Protein 8JUV (pdb70)

GO terms:
  GO:0005515 protein binding (F, IPI)

B-factor: mean 27.44, std 10.46, range [11.49, 72.25]

Nearest PDB structures (foldseek):
  8jup-assembly1_A  TM=1.003E+00  e=7.455E-49  Oryza sativa Japonica Group
  5lpv-assembly1_A  TM=8.640E-01  e=9.266E-21  Arabidopsis thaliana
  5lpz-assembly1_A  TM=8.314E-01  e=2.112E-20  Arabidopsis thaliana
  6v6q-assembly2_D  TM=7.459E-01  e=2.440E-11  Homo sapiens
  3gni-assembly1_B  TM=6.511E-01  e=2.733E-10  Homo sapiens

Organism: Oryza sativa subsp. japonica (NCBI:txid39947)

Radius of gyration: 19.42 Å; Cα contacts (8 Å, |Δi|>4): 526; chains: 1; bounding box: 47×48×56 Å

Structure (mmCIF, N/CA/C/O backbone):
data_8JUV
#
_entry.id   8JUV
#
_cell.length_a   72.315
_cell.length_b   72.315
_cell.length_c   168.492
_cell.angle_alpha   90.000
_cell.angle_beta   90.000
_cell.angle_gamma   120.000
#
_symmetry.space_group_name_H-M   'P 32 2 1'
#
loop_
_entity.id
_entity.type
_entity.pdbx_description
1 polymer 'LRR receptor-like serine/threonine-protein kinase FLS2'
2 non-polymer "ADENOSINE-5'-DIPHOSPHATE"
3 non-polymer 'MAGNESIUM ION'
4 water water
#
loop_
_atom_site.group_PDB
_atom_site.id
_atom_site.type_symbol
_atom_site.label_atom_id
_atom_site.label_alt_id
_atom_site.label_comp_id
_atom_site.label_asym_id
_atom_site.label_entity_id
_atom_site.label_seq_id
_atom_site.pdbx_PDB_ins_code
_atom_site.Cartn_x
_atom_site.Cartn_y
_atom_site.Cartn_z
_atom_site.occupancy
_atom_site.B_iso_or_equiv
_atom_site.auth_seq_id
_atom_site.auth_comp_id
_atom_site.auth_asym_id
_atom_site.auth_atom_id
_atom_site.pdbx_PDB_model_num
ATOM 1 N N . LEU A 1 17 ? 19.99099 -14.08379 -11.12772 1.000 47.75365 3 LEU A N 1
ATOM 2 C CA . LEU A 1 17 ? 21.34703 -13.81243 -11.59780 1.000 39.68156 3 LEU A CA 1
ATOM 3 C C . LEU A 1 17 ? 21.39383 -12.64918 -12.59154 1.000 33.24311 3 LEU A C 1
ATOM 4 O O . LEU A 1 17 ? 21.18619 -12.82992 -13.78640 1.000 38.80213 3 LEU A O 1
ATOM 9 N N . ARG A 1 18 ? 21.69885 -11.46269 -12.08285 1.000 34.04979 4 ARG A N 1
ATOM 10 C CA . ARG A 1 18 ? 21.77001 -10.26971 -12.90849 1.000 34.20495 4 ARG A CA 1
ATOM 11 C C . ARG A 1 18 ? 23.07334 -10.22514 -13.70376 1.000 31.98004 4 ARG A C 1
ATOM 12 O O . ARG A 1 18 ? 24.14174 -10.57403 -13.20129 1.000 30.46142 4 ARG A O 1
ATOM 20 N N . ARG A 1 19 ? 22.98549 -9.79997 -14.95808 1.000 28.37378 5 ARG A N 1
ATOM 21 C CA . ARG A 1 19 ? 24.17014 -9.56551 -15.77031 1.000 25.39032 5 ARG A CA 1
ATOM 22 C C . ARG A 1 19 ? 24.48451 -8.07265 -15.78327 1.000 26.41873 5 ARG A C 1
ATOM 23 O O . ARG A 1 19 ? 23.58147 -7.24742 -15.96106 1.000 27.91142 5 ARG A O 1
ATOM 31 N N . PHE A 1 20 ? 25.76091 -7.73560 -15.58530 1.000 24.13141 6 PHE A N 1
ATOM 32 C CA . PHE A 1 20 ? 26.23513 -6.36202 -15.50150 1.000 20.81942 6 PHE A CA 1
ATOM 33 C C . PHE A 1 20 ? 27.19052 -6.07576 -16.65060 1.000 25.47342 6 PHE A C 1
ATOM 34 O O . PHE A 1 20 ? 27.86642 -6.97964 -17.15925 1.000 23.62560 6 PHE A O 1
ATOM 42 N N . SER A 1 21 ? 27.26061 -4.80728 -17.03933 1.000 20.77397 7 SER A N 1
ATOM 43 C CA . SER A 1 21 ? 28.22612 -4.35831 -18.02695 1.000 20.80327 7 SER A CA 1
ATOM 44 C C . SER A 1 21 ? 29.51244 -3.89867 -17.34620 1.000 22.04738 7 SER A C 1
ATOM 45 O O . SER A 1 21 ? 29.57574 -3.71980 -16.12633 1.000 19.86514 7 SER A O 1
ATOM 48 N N . TYR A 1 22 ? 30.55351 -3.70356 -18.15434 1.000 19.86855 8 TYR A N 1
ATOM 49 C CA . TYR A 1 22 ? 31.78196 -3.11426 -17.63231 1.000 23.25411 8 TYR A CA 1
ATOM 50 C C . TYR A 1 22 ? 31.50844 -1.75992 -16.98130 1.000 22.02992 8 TYR A C 1
ATOM 51 O O . TYR A 1 22 ? 31.96354 -1.48823 -15.86184 1.000 23.83710 8 TYR A O 1
ATOM 60 N N . GLY A 1 23 ? 30.76951 -0.89044 -17.67553 1.000 25.09565 9 GLY A N 1
ATOM 61 C CA . GLY A 1 23 ? 30.51944 0.44557 -17.14594 1.000 25.74793 9 GLY A CA 1
ATOM 62 C C . GLY A 1 23 ? 29.81960 0.42129 -15.79977 1.000 20.73379 9 GLY A C 1
ATOM 63 O O . GLY A 1 23 ? 30.14977 1.19807 -14.90176 1.000 20.25893 9 GLY A O 1
ATOM 64 N N . GLN A 1 24 ? 28.86037 -0.48665 -15.62795 1.000 20.28622 10 GLN A N 1
ATOM 65 C CA . GLN A 1 24 ? 28.18107 -0.57208 -14.34154 1.000 21.18609 10 GLN A CA 1
ATOM 66 C C . GLN A 1 24 ? 29.14839 -0.97054 -13.23187 1.000 23.04280 10 GLN A C 1
ATOM 67 O O . GLN A 1 24 ? 29.14496 -0.37163 -12.15026 1.000 22.94236 10 GLN A O 1
ATOM 73 N N . LEU A 1 25 ? 29.98806 -1.98126 -13.47734 1.000 22.31923 11 LEU A N 1
ATOM 74 C CA . LEU A 1 25 ? 30.90391 -2.41895 -12.42561 1.000 21.42577 11 LEU A CA 1
ATOM 75 C C . LEU A 1 25 ? 32.02612 -1.41002 -12.21555 1.000 18.95216 11 LEU A C 1
ATOM 76 O O . LEU A 1 25 ? 32.51198 -1.25591 -11.08983 1.000 19.43456 11 LEU A O 1
ATOM 81 N N . ALA A 1 26 ? 32.43912 -0.70049 -13.27330 1.000 19.40583 12 ALA A N 1
ATOM 82 C CA . ALA A 1 26 ? 33.40625 0.38085 -13.08964 1.000 23.22416 12 ALA A CA 1
ATOM 83 C C . ALA A 1 26 ? 32.83857 1.46281 -12.18205 1.000 22.10806 12 ALA A C 1
ATOM 84 O O . ALA A 1 26 ? 33.52152 1.95136 -11.26981 1.000 20.10271 12 ALA A O 1
ATOM 86 N N . ALA A 1 27 ? 31.58129 1.84997 -12.41963 1.000 20.19604 13 ALA A N 1
ATOM 87 C CA . ALA A 1 27 ? 30.95876 2.87367 -11.59165 1.000 20.50973 13 ALA A CA 1
ATOM 88 C C . ALA A 1 27 ? 30.79275 2.3898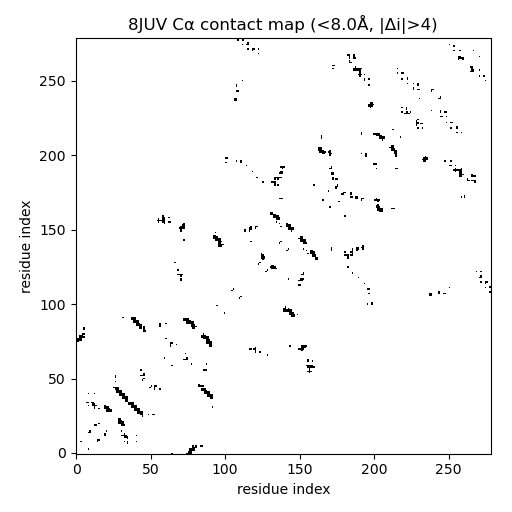9 -10.15423 1.000 22.84032 13 ALA A C 1
ATOM 89 O O . ALA A 1 27 ? 31.01641 3.14684 -9.20186 1.000 23.28110 13 ALA A O 1
ATOM 91 N N . ALA A 1 28 ? 30.40044 1.12932 -9.98383 1.000 20.21689 14 ALA A N 1
ATOM 92 C CA . ALA A 1 28 ? 30.18117 0.60179 -8.64942 1.000 20.87047 14 ALA A CA 1
ATOM 93 C C . ALA A 1 28 ? 31.46502 0.56366 -7.83884 1.000 17.46573 14 ALA A C 1
ATOM 94 O O . ALA A 1 28 ? 31.41061 0.68484 -6.61547 1.000 21.52151 14 ALA A O 1
ATOM 96 N N . THR A 1 29 ? 32.61448 0.38325 -8.49101 1.000 16.54882 15 THR A N 1
ATOM 97 C CA . THR A 1 29 ? 33.90424 0.25539 -7.81766 1.000 19.71901 15 THR A CA 1
ATOM 98 C C . THR A 1 29 ? 34.73787 1.51565 -7.90234 1.000 18.69353 15 THR A C 1
ATOM 99 O O . THR A 1 29 ? 35.94025 1.46798 -7.60881 1.000 19.30005 15 THR A O 1
ATOM 103 N N . ASN A 1 30 ? 34.13726 2.63630 -8.31101 1.000 20.10824 16 ASN A N 1
ATOM 104 C CA . ASN A 1 30 ? 34.85514 3.90462 -8.44782 1.000 18.43946 16 ASN A CA 1
ATOM 105 C C . ASN A 1 30 ? 36.02014 3.75864 -9.42756 1.000 21.73307 16 ASN A C 1
ATOM 106 O O . ASN A 1 30 ? 37.16342 4.11729 -9.12985 1.000 18.36654 16 ASN A O 1
ATOM 111 N N . SER A 1 31 ? 35.71583 3.21744 -10.61490 1.000 19.32204 17 SER A N 1
ATOM 112 C CA . SER A 1 31 ? 36.72099 2.93559 -11.65122 1.000 18.67529 17 SER A CA 1
ATOM 113 C C . SER A 1 31 ? 37.80847 1.98580 -11.13892 1.000 21.32611 17 SER A C 1
ATOM 114 O O . SER A 1 31 ? 39.01061 2.20745 -11.32966 1.000 16.44478 17 SER A O 1
ATOM 117 N N . PHE A 1 32 ? 37.36392 0.90384 -10.49015 1.000 18.68059 18 PHE A N 1
ATOM 118 C CA . PHE A 1 32 ? 38.26504 -0.12486 -9.96839 1.000 21.84277 18 PHE A CA 1
ATOM 119 C C . PHE A 1 32 ? 39.41939 0.50854 -9.19777 1.000 25.21797 18 PHE A C 1
ATOM 120 O O . PHE A 1 32 ? 40.59314 0.17812 -9.38638 1.000 23.70222 18 PHE A O 1
ATOM 128 N N . ASP A 1 33 ? 39.06728 1.44668 -8.31845 1.000 22.23229 19 ASP A N 1
ATOM 129 C CA . ASP A 1 33 ? 40.07965 2.17774 -7.57043 1.000 21.68677 19 ASP A CA 1
ATOM 130 C C . ASP A 1 33 ? 40.86347 1.24596 -6.65320 1.000 23.76395 19 ASP A C 1
ATOM 131 O O . ASP A 1 33 ? 40.29461 0.37075 -5.99837 1.000 21.87049 19 ASP A O 1
ATOM 136 N N . GLN A 1 34 ? 42.17992 1.46888 -6.59710 1.000 26.97515 20 GLN A N 1
ATOM 137 C CA . GLN A 1 34 ? 43.06971 0.70136 -5.72748 1.000 32.00421 20 GLN A CA 1
ATOM 138 C C . GLN A 1 34 ? 42.58834 0.68741 -4.28242 1.000 31.18540 20 GLN A C 1
ATOM 139 O O . GLN A 1 34 ? 42.77182 -0.31144 -3.57511 1.000 32.46499 20 GLN A O 1
ATOM 145 N N . GLY A 1 35 ? 41.96458 1.77986 -3.83120 1.000 27.50349 21 GLY A N 1
ATOM 146 C CA . GLY A 1 35 ? 41.46806 1.86300 -2.47226 1.000 23.55328 21 GLY A CA 1
ATOM 147 C C . GLY A 1 35 ? 40.24750 1.00711 -2.20012 1.000 26.37693 21 GLY A C 1
ATOM 148 O O . GLY A 1 35 ? 39.92627 0.77013 -1.03497 1.000 27.84789 21 GLY A O 1
ATOM 149 N N . ASN A 1 36 ? 39.56758 0.52604 -3.23892 1.000 23.72877 22 ASN A N 1
ATOM 150 C CA . ASN A 1 36 ? 38.44196 -0.39242 -3.06108 1.000 23.11230 22 ASN A CA 1
ATOM 151 C C . ASN A 1 36 ? 38.86263 -1.85826 -3.07158 1.000 21.52708 22 ASN A C 1
ATOM 152 O O . ASN A 1 36 ? 37.99572 -2.73676 -2.98130 1.000 19.44884 22 ASN A O 1
ATOM 157 N N . VAL A 1 37 ? 40.15943 -2.14977 -3.18746 1.000 21.23416 23 VAL A N 1
ATOM 158 C CA . VAL A 1 37 ? 40.60424 -3.53838 -3.25170 1.000 20.67453 23 VAL A CA 1
ATOM 159 C C . VAL A 1 37 ? 40.51746 -4.15155 -1.85706 1.000 25.62758 23 VAL A C 1
ATOM 160 O O . VAL A 1 37 ? 41.12856 -3.64882 -0.90907 1.000 21.50082 23 VAL A O 1
ATOM 164 N N . ILE A 1 38 ? 39.74674 -5.23634 -1.73149 1.000 19.31649 24 ILE A N 1
ATOM 165 C CA . ILE A 1 38 ? 39.57460 -5.95432 -0.47305 1.000 21.06714 24 ILE A CA 1
ATOM 166 C C . ILE A 1 38 ? 40.14036 -7.35836 -0.53086 1.000 23.31512 24 ILE A C 1
ATOM 167 O O . ILE A 1 38 ? 40.00078 -8.10695 0.43743 1.000 25.96446 24 ILE A O 1
ATOM 172 N N . GLY A 1 39 ? 40.70891 -7.76017 -1.65665 1.000 22.11532 25 GLY A N 1
ATOM 173 C CA . GLY A 1 39 ? 41.29144 -9.07850 -1.77229 1.000 22.96778 25 GLY A CA 1
ATOM 174 C C . GLY A 1 39 ? 42.02701 -9.17558 -3.07911 1.000 23.31595 25 GLY A C 1
ATOM 175 O O . GLY A 1 39 ? 41.70379 -8.47260 -4.04579 1.000 21.78820 25 GLY A O 1
ATOM 176 N N . SER A 1 40 ? 43.00925 -10.07615 -3.10583 1.000 23.12345 26 SER A N 1
ATOM 177 C CA . SER A 1 40 ? 43.94757 -10.12961 -4.21654 1.000 26.30790 26 SER A CA 1
ATOM 178 C C . SER A 1 40 ? 44.56840 -11.51776 -4.32393 1.000 35.95235 26 SER A C 1
ATOM 179 O O . SER A 1 40 ? 44.78200 -12.19545 -3.31651 1.000 35.27743 26 SER A O 1
ATOM 182 N N . SER A 1 41 ? 44.85820 -11.92278 -5.55827 1.000 29.29292 27 SER A N 1
ATOM 183 C CA . SER A 1 41 ? 45.64454 -13.11524 -5.84372 1.000 29.62599 27 SER A CA 1
ATOM 184 C C . SER A 1 41 ? 46.20812 -12.94494 -7.24480 1.000 32.78368 27 SER A C 1
ATOM 185 O O . SER A 1 41 ? 45.93678 -11.94783 -7.91972 1.000 27.57495 27 SER A O 1
ATOM 188 N N . ASN A 1 42 ? 46.99870 -13.92987 -7.68618 1.000 32.15379 28 ASN A N 1
ATOM 189 C CA . ASN A 1 42 ? 47.47636 -13.91553 -9.06916 1.000 31.04815 28 ASN A CA 1
ATOM 190 C C . ASN A 1 42 ? 46.32752 -13.95758 -10.06335 1.000 28.18268 28 ASN A C 1
ATOM 191 O O . ASN A 1 42 ? 46.43393 -13.39665 -11.16103 1.000 3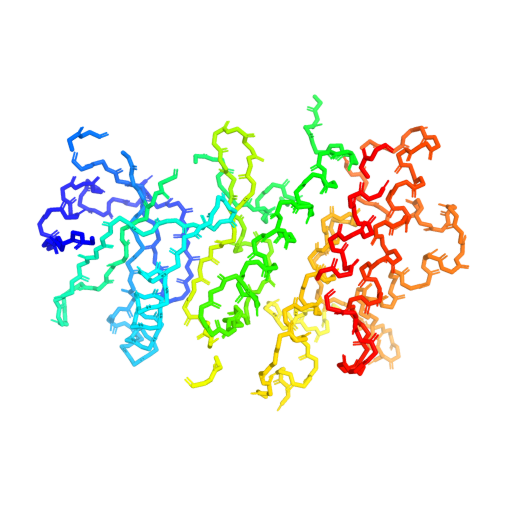0.30007 28 ASN A O 1
ATOM 196 N N . LEU A 1 43 ? 45.22621 -14.61808 -9.70726 1.000 26.17105 29 LEU A N 1
ATOM 197 C CA . LEU A 1 43 ? 44.14618 -14.84889 -10.65517 1.000 25.09458 29 LEU A CA 1
ATOM 198 C C . LEU A 1 43 ? 43.00817 -13.83406 -10.56537 1.000 26.03643 29 LEU A C 1
ATOM 199 O O . LEU A 1 43 ? 42.23449 -13.70503 -11.52336 1.000 24.89369 29 LEU A O 1
ATOM 204 N N . SER A 1 44 ? 42.87087 -13.11026 -9.45996 1.000 25.13527 30 SER A N 1
ATOM 205 C CA . SER A 1 44 ? 41.73527 -12.21092 -9.35371 1.000 26.36646 30 SER A CA 1
ATOM 206 C C . SER A 1 44 ? 42.05993 -11.07067 -8.40248 1.000 24.96638 30 SER A C 1
ATOM 207 O O . SER A 1 44 ? 42.99131 -11.14596 -7.59609 1.000 20.12034 30 SER A O 1
ATOM 210 N N . THR A 1 45 ? 41.29261 -9.99247 -8.54299 1.000 17.70392 31 THR A N 1
ATOM 211 C CA . THR A 1 45 ? 41.27720 -8.87703 -7.60854 1.000 21.73507 31 THR A CA 1
ATOM 212 C C . THR A 1 45 ? 39.83313 -8.65850 -7.19354 1.000 17.79552 31 THR A C 1
ATOM 213 O O . THR A 1 45 ? 38.94789 -8.60127 -8.05415 1.000 17.10386 31 THR A O 1
ATOM 217 N N . VAL A 1 46 ? 39.58767 -8.54449 -5.89041 1.000 16.67987 32 VAL A N 1
ATOM 218 C CA . VAL A 1 46 ? 38.23746 -8.36803 -5.37013 1.000 15.59669 32 VAL A CA 1
ATOM 219 C C . VAL A 1 46 ? 38.09807 -6.93262 -4.88520 1.000 16.45366 32 VAL A C 1
ATOM 220 O O . VAL A 1 46 ? 38.95360 -6.43535 -4.14566 1.000 19.14072 32 VAL A O 1
ATOM 224 N N . TYR A 1 47 ? 37.01775 -6.27033 -5.30619 1.000 15.94809 33 TYR A N 1
ATOM 225 C CA . TYR A 1 47 ? 36.75159 -4.87363 -5.00097 1.000 18.29588 33 TYR A CA 1
ATOM 226 C C . TYR A 1 47 ? 35.45181 -4.74687 -4.22256 1.000 20.10139 33 TYR A C 1
ATOM 227 O O . TYR A 1 47 ? 34.47816 -5.45870 -4.50168 1.000 17.69094 33 TYR A O 1
ATOM 236 N N . LYS A 1 48 ? 35.43119 -3.82200 -3.26669 1.000 14.15803 34 LYS A N 1
ATOM 237 C CA . LYS A 1 48 ? 34.16267 -3.37746 -2.70795 1.000 19.60622 34 LYS A CA 1
ATOM 238 C C . LYS A 1 48 ? 33.43782 -2.51613 -3.73098 1.000 21.79195 34 LYS A C 1
ATOM 239 O O . LYS A 1 48 ? 34.04204 -1.66402 -4.38457 1.000 20.23662 34 LYS A O 1
ATOM 245 N N . GLY A 1 49 ? 32.13962 -2.74202 -3.87954 1.000 21.17051 35 GLY A N 1
ATOM 246 C CA . GLY A 1 49 ? 31.35240 -1.95171 -4.79867 1.000 21.48259 35 GLY A CA 1
ATOM 247 C C . GLY A 1 49 ? 30.00873 -1.58693 -4.20465 1.000 23.99738 35 GLY A C 1
ATOM 248 O O . GLY A 1 49 ? 29.52946 -2.20133 -3.24684 1.000 22.31134 35 GLY A O 1
ATOM 249 N N . VAL A 1 50 ? 29.40273 -0.55617 -4.79283 1.000 23.75757 36 VAL A N 1
ATOM 250 C CA . VAL A 1 50 ? 28.04186 -0.14094 -4.47414 1.000 23.01363 36 VAL A CA 1
ATOM 251 C C . VAL A 1 50 ? 27.29721 0.08141 -5.78454 1.000 22.26771 36 VAL A C 1
ATOM 252 O O . VAL A 1 50 ? 27.68210 0.93761 -6.58658 1.000 26.12536 36 VAL A O 1
ATOM 256 N N . LEU A 1 51 ? 26.25265 -0.70485 -6.00891 1.000 27.26951 37 LEU A N 1
ATOM 257 C CA . LEU A 1 51 ? 25.48750 -0.65478 -7.25381 1.000 30.01638 37 LEU A CA 1
ATOM 258 C C . LEU A 1 51 ? 24.74076 0.66572 -7.38404 1.000 37.19808 37 LEU A C 1
ATOM 259 O O . LEU A 1 51 ? 24.32279 1.23449 -6.37366 1.000 38.52971 37 LEU A O 1
ATOM 264 N N . GLY A 1 57 ? 20.45031 -0.82690 -6.17905 1.000 55.87464 43 GLY A N 1
ATOM 265 C CA . GLY A 1 57 ? 20.26475 0.52908 -5.68534 1.000 62.92877 43 GLY A CA 1
ATOM 266 C C . GLY A 1 57 ? 20.86666 0.78603 -4.31053 1.000 60.06623 43 GLY A C 1
ATOM 267 O O . GLY A 1 57 ? 20.18536 0.68118 -3.28602 1.000 54.34414 43 GLY A O 1
ATOM 268 N N . GLY A 1 58 ? 22.15245 1.13935 -4.28802 1.000 54.51038 44 GLY A N 1
ATOM 269 C CA . GLY A 1 58 ? 22.87741 1.29488 -3.04546 1.000 42.76511 44 GLY A CA 1
ATOM 270 C C . GLY A 1 58 ? 23.34647 0.00170 -2.41106 1.000 42.30232 44 GLY A C 1
ATOM 271 O O . GLY A 1 58 ? 24.01878 0.05029 -1.37110 1.000 38.51771 44 GLY A O 1
ATOM 280 N N . VAL A 1 60 ? 25.57383 -2.94630 -1.38821 1.000 25.68618 46 VAL A N 1
ATOM 281 C CA . VAL A 1 60 ? 27.01748 -3.12946 -1.28097 1.000 27.71026 46 VAL A CA 1
ATOM 282 C C . VAL A 1 60 ? 27.36671 -4.54145 -1.72788 1.000 26.27121 46 VAL A C 1
ATOM 283 O O . VAL A 1 60 ? 26.70236 -5.50675 -1.33634 1.000 25.65106 46 VAL A O 1
ATOM 287 N N . VAL A 1 61 ? 28.39468 -4.66600 -2.56944 1.000 21.73191 47 VAL A N 1
ATOM 288 C CA . VAL A 1 61 ? 28.75413 -5.94658 -3.17468 1.000 22.12692 47 VAL A CA 1
ATOM 289 C C . VAL A 1 61 ? 30.26905 -6.07418 -3.18715 1.000 21.46827 47 VAL A C 1
ATOM 290 O O . VAL A 1 61 ? 31.00102 -5.10243 -2.98403 1.000 21.27115 47 VAL A O 1
ATOM 294 N N . ALA A 1 62 ? 30.73247 -7.30010 -3.42412 1.000 18.62572 48 ALA A N 1
ATOM 295 C CA . ALA A 1 62 ? 32.12769 -7.57659 -3.74585 1.000 21.13350 48 ALA A CA 1
ATOM 296 C C . ALA A 1 62 ? 32.20933 -7.92491 -5.22636 1.000 18.38068 48 ALA A C 1
ATOM 297 O O . ALA A 1 62 ? 31.41328 -8.72915 -5.71972 1.000 18.26399 48 ALA A O 1
ATOM 299 N N . VAL A 1 63 ? 33.13516 -7.29544 -5.93979 1.000 16.28494 49 VAL A N 1
ATOM 300 C CA . VAL A 1 63 ? 33.30915 -7.53121 -7.36655 1.000 13.50203 49 VAL A CA 1
ATOM 301 C C . VAL A 1 63 ? 34.61830 -8.29311 -7.52662 1.000 17.06741 49 VAL A C 1
ATOM 302 O O . VAL A 1 63 ? 35.70752 -7.74329 -7.30896 1.000 18.70920 49 VAL A O 1
ATOM 306 N N . LYS A 1 64 ? 34.51611 -9.57289 -7.85569 1.000 15.17704 50 LYS A N 1
ATOM 307 C CA . LYS A 1 64 ? 35.68719 -10.41509 -8.05542 1.000 16.39149 50 LYS A CA 1
ATOM 308 C C . LYS A 1 64 ? 36.00923 -10.42211 -9.54474 1.000 17.17774 50 LYS A C 1
ATOM 309 O O . LYS A 1 64 ? 35.28154 -11.02205 -10.34318 1.000 17.72856 50 LYS A O 1
ATOM 315 N N . ARG A 1 65 ? 37.10237 -9.76725 -9.91657 1.000 16.95979 51 ARG A N 1
ATOM 316 C CA . ARG A 1 65 ? 37.45702 -9.55880 -11.31636 1.000 19.80999 51 ARG A CA 1
ATOM 317 C C . ARG A 1 65 ? 38.64899 -10.43162 -11.68870 1.000 20.64931 51 ARG A C 1
ATOM 318 O O . ARG A 1 65 ? 39.74717 -10.25915 -11.14537 1.000 21.30333 51 ARG A O 1
ATOM 326 N N . LEU A 1 66 ? 38.43476 -11.33631 -12.63921 1.000 18.82441 52 LEU A N 1
ATOM 327 C CA . LEU A 1 66 ? 39.46823 -12.27396 -13.05134 1.000 24.19090 52 LEU A CA 1
ATOM 328 C C . LEU A 1 66 ? 40.55931 -11.57186 -13.85844 1.000 25.00602 52 LEU A C 1
ATOM 329 O O . LEU A 1 66 ? 40.31619 -10.58654 -14.56357 1.000 20.23537 52 LEU A O 1
ATOM 334 N N . ASN A 1 67 ? 41.76911 -12.12245 -13.78317 1.000 25.91029 53 ASN A N 1
ATOM 335 C CA . ASN A 1 67 ? 42.93281 -11.54161 -14.45648 1.000 27.01164 53 ASN A CA 1
ATOM 336 C C . ASN A 1 67 ? 43.02262 -12.07756 -15.89260 1.000 26.89625 53 ASN A C 1
ATOM 337 O O . ASN A 1 67 ? 43.88546 -12.88271 -16.24346 1.000 28.04369 53 ASN A O 1
ATOM 342 N N . LEU A 1 68 ? 42.09622 -11.59767 -16.73073 1.000 24.82577 54 LEU A N 1
ATOM 343 C CA . LEU A 1 68 ? 42.02803 -12.02791 -18.13347 1.000 31.36638 54 LEU A CA 1
ATOM 344 C C . LEU A 1 68 ? 43.31424 -11.73454 -18.88083 1.000 30.53243 54 LEU A C 1
ATOM 345 O O . LEU A 1 68 ? 43.71326 -12.49526 -19.76636 1.000 27.84971 54 LEU A O 1
ATOM 350 N N . GLU A 1 69 ? 43.94768 -10.60599 -18.56607 1.000 32.40003 55 GLU A N 1
ATOM 351 C CA . GLU A 1 69 ? 45.06372 -10.11637 -19.36055 1.000 32.56785 55 GLU A CA 1
ATOM 352 C C . GLU A 1 69 ? 46.29451 -10.98976 -19.16893 1.000 32.55158 55 GLU A C 1
ATOM 353 O O . GLU A 1 69 ? 46.97843 -11.33055 -20.13559 1.000 33.61499 55 GLU A O 1
ATOM 359 N N . GLN A 1 70 ? 46.57335 -11.39060 -17.93513 1.000 32.99300 56 GLN A N 1
ATOM 360 C CA . GLN A 1 70 ? 47.76740 -12.17712 -17.66820 1.000 34.03717 56 GLN A CA 1
ATOM 361 C C . GLN A 1 70 ? 47.52662 -13.67964 -17.74762 1.000 35.06739 56 GLN A C 1
ATOM 362 O O . GLN A 1 70 ? 48.41203 -14.41885 -18.19277 1.000 31.79173 56 GLN A O 1
ATOM 368 N N . PHE A 1 71 ? 46.36082 -14.16410 -17.31917 1.000 28.74475 57 PHE A N 1
ATOM 369 C CA . PHE A 1 71 ? 46.10449 -15.60353 -17.22546 1.000 26.09822 57 PHE A CA 1
ATOM 370 C C . PHE A 1 71 ? 44.76570 -15.93905 -17.86271 1.000 27.81341 57 PHE A C 1
ATOM 371 O O . PHE A 1 71 ? 43.81546 -16.33199 -17.17235 1.000 25.58504 57 PHE A O 1
ATOM 379 N N . PRO A 1 72 ? 44.66427 -15.81914 -19.19080 1.000 24.79409 58 PRO A N 1
ATOM 380 C CA . PRO A 1 72 ? 43.34028 -15.92779 -19.82226 1.000 24.78200 58 PRO A CA 1
ATOM 381 C C . PRO A 1 72 ? 42.73025 -17.30275 -19.68136 1.000 27.24618 58 PRO A C 1
ATOM 382 O O . PRO A 1 72 ? 41.52534 -17.42303 -19.42571 1.000 26.39585 58 PRO A O 1
ATOM 386 N N . SER A 1 73 ? 43.53466 -18.35102 -19.81946 1.000 24.16155 59 SER A N 1
ATOM 387 C CA . SER A 1 73 ? 42.98610 -19.69964 -19.80593 1.000 24.37909 59 SER A CA 1
ATOM 388 C C . SER A 1 73 ? 42.54010 -20.09994 -18.40201 1.000 22.48159 59 SER A C 1
ATOM 389 O O . SER A 1 73 ? 41.42737 -20.60640 -18.21106 1.000 26.82564 59 SER A O 1
ATOM 392 N N . LYS A 1 74 ? 43.37448 -19.84581 -17.39751 1.000 22.39457 60 LYS A N 1
ATOM 393 C CA . LYS A 1 74 ? 42.98395 -20.17646 -16.02735 1.000 24.19558 60 LYS A CA 1
ATOM 394 C C . LYS A 1 74 ? 41.85242 -19.27925 -15.53555 1.000 23.93683 60 LYS A C 1
ATOM 395 O O . LYS A 1 74 ? 40.95982 -19.73857 -14.81084 1.000 22.03946 60 LYS A O 1
ATOM 401 N N . SER A 1 75 ? 41.88481 -17.99204 -15.90170 1.000 21.56499 61 SER A N 1
ATOM 402 C CA . SER A 1 75 ? 40.76120 -17.10395 -15.60757 1.000 21.41914 61 SER A CA 1
ATOM 403 C C . SER A 1 75 ? 39.45230 -17.69706 -16.09998 1.000 21.93777 61 SER A C 1
ATOM 404 O O . SER A 1 75 ? 38.48062 -17.80289 -15.34319 1.000 22.65576 61 SER A O 1
ATOM 407 N N . ASP A 1 76 ? 39.41237 -18.09030 -17.37597 1.000 22.49633 62 ASP A N 1
ATOM 408 C CA . ASP A 1 76 ? 38.18420 -18.63361 -17.95026 1.000 24.35643 62 ASP A CA 1
ATOM 409 C C . ASP A 1 76 ? 37.70006 -19.85085 -17.16269 1.000 26.00595 62 ASP A C 1
ATOM 410 O O . ASP A 1 76 ? 36.50710 -19.97584 -16.85001 1.000 22.70785 62 ASP A O 1
ATOM 415 N N . LYS A 1 77 ? 38.61276 -20.76899 -16.84223 1.000 22.07641 63 LYS A N 1
ATOM 416 C CA . LYS A 1 77 ? 38.20086 -21.99263 -16.15736 1.000 23.56280 63 LYS A CA 1
ATOM 417 C C . LYS A 1 77 ? 37.61738 -21.67625 -14.78627 1.000 22.37115 63 LYS A C 1
ATOM 418 O O . LYS A 1 77 ? 36.55705 -22.19009 -14.41217 1.000 22.05425 63 LYS A O 1
ATOM 424 N N . CYS A 1 78 ? 38.29336 -20.81986 -14.02677 1.000 18.69214 64 CYS A N 1
ATOM 425 C CA . CYS A 1 78 ? 37.82223 -20.51012 -12.68430 1.000 23.49432 64 CYS A CA 1
ATOM 426 C C . CYS A 1 78 ? 36.53813 -19.68449 -12.73346 1.000 21.43710 64 CYS A C 1
ATOM 427 O O . CYS A 1 78 ? 35.62032 -19.90455 -11.93447 1.000 19.69073 64 CYS A O 1
ATOM 430 N N . PHE A 1 79 ? 36.44857 -18.74796 -13.67988 1.000 18.83506 65 PHE A N 1
ATOM 431 C CA . PHE A 1 79 ? 35.23771 -17.94387 -13.83417 1.000 19.24507 65 PHE A CA 1
ATOM 432 C C . PHE A 1 79 ? 34.02933 -18.82432 -14.13266 1.000 19.08130 65 PHE A C 1
ATOM 433 O O . PHE A 1 79 ? 32.99474 -18.73223 -13.45940 1.000 17.88559 65 PHE A O 1
ATOM 441 N N . LEU A 1 80 ? 34.14588 -19.68640 -15.14954 1.000 18.72392 66 LEU A N 1
ATOM 442 C CA . LEU A 1 80 ? 33.03804 -20.55254 -15.54012 1.000 21.67397 66 LEU A CA 1
ATOM 443 C C . LEU A 1 80 ? 32.66870 -21.52544 -14.42979 1.000 22.39189 66 LEU A C 1
ATOM 444 O O . LEU A 1 80 ? 31.48054 -21.77586 -14.17961 1.000 19.38648 66 LEU A O 1
ATOM 449 N N . THR A 1 81 ? 33.67362 -22.12302 -13.78650 1.000 19.15353 67 THR A N 1
ATOM 450 C CA . THR A 1 81 ? 33.39802 -23.03699 -12.68137 1.000 21.96681 67 THR A CA 1
ATOM 451 C C . THR A 1 81 ? 32.64130 -22.32663 -11.56434 1.000 19.31949 67 THR A C 1
ATOM 452 O O . THR A 1 81 ? 31.58577 -22.79082 -11.12189 1.000 19.72855 67 THR A O 1
ATOM 456 N N . GLU A 1 82 ? 33.14818 -21.17936 -11.11374 1.000 17.91682 68 GLU A N 1
ATOM 457 C CA . GLU A 1 82 ? 32.50167 -20.49543 -9.99763 1.000 18.93720 68 GLU A CA 1
ATOM 458 C C . GLU A 1 82 ? 31.08789 -20.04588 -10.36822 1.000 21.91345 68 GLU A C 1
ATOM 459 O O . GLU A 1 82 ? 30.14477 -20.20844 -9.58203 1.000 18.80305 68 GLU A O 1
ATOM 465 N N . LEU A 1 83 ? 30.92177 -19.48771 -11.56606 1.000 18.94582 69 LEU A N 1
ATOM 466 C CA . LEU A 1 83 ? 29.60888 -19.02024 -12.00574 1.000 17.92839 69 LEU A CA 1
ATOM 467 C C . LEU A 1 83 ? 28.61448 -20.17593 -12.10459 1.000 22.23006 69 LEU A C 1
ATOM 468 O O . LEU A 1 83 ? 27.49592 -20.09668 -11.58504 1.000 22.05495 69 LEU A O 1
ATOM 473 N N . ALA A 1 84 ? 29.00640 -21.26590 -12.76463 1.000 21.58454 70 ALA A N 1
ATOM 474 C CA . ALA A 1 84 ? 28.08969 -22.39363 -12.92114 1.000 27.00735 70 ALA A CA 1
ATOM 475 C C . ALA A 1 84 ? 27.73412 -23.01026 -11.57082 1.000 26.23137 70 ALA A C 1
ATOM 476 O O . ALA A 1 84 ? 26.57493 -23.35912 -11.31997 1.000 28.59837 70 ALA A O 1
ATOM 478 N N . THR A 1 85 ? 28.71348 -23.13008 -10.67952 1.000 22.15892 71 THR A N 1
ATOM 479 C CA . THR A 1 85 ? 28.48338 -23.77817 -9.38966 1.000 25.92016 71 THR A CA 1
ATOM 480 C C . THR A 1 85 ? 27.69869 -22.87872 -8.44640 1.000 28.06884 71 THR A C 1
ATOM 481 O O . THR A 1 85 ? 26.62791 -23.25039 -7.95044 1.000 28.13975 71 THR A O 1
ATOM 485 N N . LEU A 1 86 ? 28.22409 -21.68608 -8.18412 1.000 25.91702 72 LEU A N 1
ATOM 486 C CA . LEU A 1 86 ? 27.62548 -20.83935 -7.17011 1.000 31.49123 72 LEU A CA 1
ATOM 487 C C . LEU A 1 86 ? 26.25050 -20.33983 -7.58104 1.000 30.25969 72 LEU A C 1
ATOM 488 O O . LEU A 1 86 ? 25.42830 -20.05660 -6.70619 1.000 35.88459 72 LEU A O 1
ATOM 493 N N . SER A 1 87 ? 25.96057 -20.26144 -8.88117 1.000 27.80749 73 SER A N 1
ATOM 494 C CA . SER A 1 87 ? 24.62693 -19.83631 -9.29957 1.000 30.19337 73 SER A CA 1
ATOM 495 C C . SER A 1 87 ? 23.55004 -20.87620 -8.99820 1.000 36.80283 73 SER A C 1
ATOM 496 O O . SER A 1 87 ? 22.37060 -20.51660 -8.90199 1.000 37.51597 73 SER A O 1
ATOM 499 N N . ARG A 1 88 ? 23.91872 -22.14898 -8.84797 1.000 27.22100 74 ARG A N 1
ATOM 500 C CA . ARG A 1 88 ? 22.94612 -23.18588 -8.53816 1.000 30.02786 74 ARG A CA 1
ATOM 501 C C . ARG A 1 88 ? 22.82085 -23.49871 -7.04821 1.000 30.57580 74 ARG A C 1
ATOM 502 O O . ARG A 1 88 ? 21.88813 -24.21150 -6.66109 1.000 28.95827 74 ARG A O 1
ATOM 510 N N .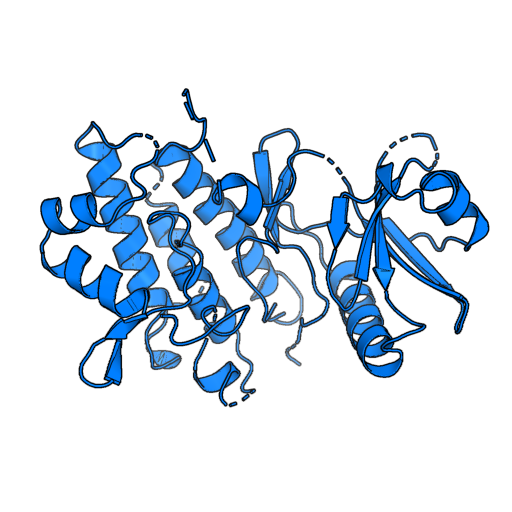 LEU A 1 89 ? 23.71573 -22.99723 -6.20384 1.000 27.76350 75 LEU A N 1
ATOM 511 C CA . LEU A 1 89 ? 23.73659 -23.36672 -4.79715 1.000 28.94037 75 LEU A CA 1
ATOM 512 C C . LEU A 1 89 ? 23.14179 -22.26054 -3.94168 1.000 32.41947 75 LEU A C 1
ATOM 513 O O . LEU A 1 89 ? 23.19217 -21.08280 -4.30696 1.000 33.15384 75 LEU A O 1
ATOM 518 N N . ARG A 1 90 ? 22.56525 -22.65917 -2.80197 1.000 26.78657 76 ARG A N 1
ATOM 519 C CA . ARG A 1 90 ? 22.01199 -21.73158 -1.81788 1.000 29.93859 76 ARG A CA 1
ATOM 520 C C . ARG A 1 90 ? 22.08436 -22.38109 -0.44822 1.000 28.36297 76 ARG A C 1
ATOM 521 O O . ARG A 1 90 ? 21.59073 -23.49955 -0.26042 1.000 24.94543 76 ARG A O 1
ATOM 529 N N . HIS A 1 91 ? 22.69061 -21.67880 0.50004 1.000 23.62772 77 HIS A N 1
ATOM 530 C CA . HIS A 1 91 ? 22.71923 -22.13643 1.88236 1.000 21.79003 77 HIS A CA 1
ATOM 531 C C . HIS A 1 91 ? 23.27700 -21.00323 2.71851 1.000 23.87271 77 HIS A C 1
ATOM 532 O O . HIS A 1 91 ? 24.12374 -20.22943 2.25249 1.000 17.02471 77 HIS A O 1
ATOM 539 N N . LYS A 1 92 ? 22.78940 -20.90306 3.95144 1.000 20.25161 78 LYS A N 1
ATOM 540 C CA . LYS A 1 92 ? 23.15069 -19.75894 4.77417 1.000 20.25829 78 LYS A CA 1
ATOM 541 C C . LYS A 1 92 ? 24.64078 -19.69282 5.09456 1.000 21.24843 78 LYS A C 1
ATOM 542 O O . LYS A 1 92 ? 25.11455 -18.62332 5.49241 1.000 21.21956 78 LYS A O 1
ATOM 548 N N . ASN A 1 93 ? 25.39208 -20.79659 4.95414 1.000 19.58416 79 ASN A N 1
ATOM 549 C CA . ASN A 1 93 ? 26.83006 -20.78928 5.22657 1.000 21.88714 79 ASN A CA 1
ATOM 550 C C . ASN A 1 93 ? 27.65352 -20.88377 3.94330 1.000 21.69975 79 ASN A C 1
ATOM 551 O O . ASN A 1 93 ? 28.78422 -21.37940 3.94964 1.000 17.27536 79 ASN A O 1
ATOM 556 N N . LEU A 1 94 ? 27.08431 -20.40785 2.84315 1.000 19.25931 80 LEU A N 1
ATOM 557 C CA . LEU A 1 94 ? 27.76808 -20.23647 1.57070 1.000 21.27872 80 LEU A CA 1
ATOM 558 C C . LEU A 1 94 ? 27.74250 -18.77013 1.17351 1.000 25.48191 80 LEU A C 1
ATOM 559 O O . LEU A 1 94 ? 26.79943 -18.04375 1.49490 1.000 23.34829 80 LEU A O 1
ATOM 564 N N . ALA A 1 95 ? 28.77499 -18.34174 0.45635 1.000 23.59922 81 ALA A N 1
ATOM 565 C CA . ALA A 1 95 ? 28.72048 -17.05447 -0.21432 1.000 25.22512 81 ALA A CA 1
ATOM 566 C C . ALA A 1 95 ? 27.58252 -17.04903 -1.24739 1.000 26.73059 81 ALA A C 1
ATOM 567 O O . ALA A 1 95 ? 27.15116 -18.09372 -1.73853 1.000 27.27490 81 ALA A O 1
ATOM 569 N N . ARG A 1 96 ? 27.07712 -15.85809 -1.56486 1.000 30.34689 82 ARG A N 1
ATOM 570 C CA . ARG A 1 96 ? 25.94780 -15.70645 -2.48295 1.000 35.38147 82 ARG A CA 1
ATOM 571 C C . ARG A 1 96 ? 26.36205 -14.86595 -3.68305 1.000 30.21948 82 ARG A C 1
ATOM 572 O O . ARG A 1 96 ? 26.94091 -13.78709 -3.51736 1.000 31.68371 82 ARG A O 1
ATOM 580 N N . VAL A 1 97 ? 26.08343 -15.37508 -4.87895 1.000 30.63919 83 VAL A N 1
ATOM 581 C CA . VAL A 1 97 ? 26.34968 -14.66891 -6.12908 1.000 32.32620 83 VAL A CA 1
ATOM 582 C C . VAL A 1 97 ? 25.14465 -13.78279 -6.46378 1.000 38.57673 83 VAL A C 1
ATOM 583 O O . VAL A 1 97 ? 24.00060 -14.25193 -6.49266 1.000 39.24137 83 VAL A O 1
ATOM 587 N N . VAL A 1 98 ? 25.40222 -12.48327 -6.64519 1.000 29.63440 84 VAL A N 1
ATOM 588 C CA . VAL A 1 98 ? 24.38758 -11.52053 -7.07211 1.000 27.44791 84 VAL A CA 1
ATOM 589 C C . VAL A 1 98 ? 24.25032 -11.49764 -8.59600 1.000 27.51232 84 VAL A C 1
ATOM 590 O O . VAL A 1 98 ? 23.15347 -11.28199 -9.12508 1.000 29.56071 84 VAL A O 1
ATOM 594 N N . GLY A 1 99 ? 25.34460 -11.72863 -9.30956 1.000 24.38260 85 GLY A N 1
ATOM 595 C CA . GLY A 1 99 ? 25.35260 -11.60393 -10.75245 1.000 20.68482 85 GLY A CA 1
ATOM 596 C C . GLY A 1 99 ? 26.77971 -11.68458 -11.25452 1.000 22.53199 85 GLY A C 1
ATOM 597 O O . GLY A 1 99 ? 27.67670 -12.11478 -10.52915 1.000 17.38094 85 GLY A O 1
ATOM 598 N N . TYR A 1 100 ? 26.98213 -11.22945 -12.48746 1.000 20.40917 86 TYR A N 1
ATOM 599 C CA . TYR A 1 100 ? 28.26748 -11.39645 -13.15444 1.000 18.99227 86 TYR A CA 1
ATOM 600 C C . TYR A 1 100 ? 28.36979 -10.40194 -14.30298 1.000 16.48537 86 TYR A C 1
ATOM 601 O O . TYR A 1 100 ? 27.36149 -9.89430 -14.79350 1.000 22.06083 86 TYR A O 1
ATOM 610 N N . ALA A 1 101 ? 29.60448 -10.14081 -14.73184 1.000 18.16956 87 ALA A N 1
ATOM 611 C CA . ALA A 1 101 ? 29.87843 -9.50185 -16.01306 1.000 18.46484 87 ALA A CA 1
ATOM 612 C C . ALA A 1 101 ? 30.68420 -10.46662 -16.86914 1.000 23.30025 87 ALA A C 1
ATOM 613 O O . ALA A 1 101 ? 31.52175 -11.22092 -16.35787 1.000 17.04114 87 ALA A O 1
ATOM 615 N N . TRP A 1 102 ? 30.42368 -10.43727 -18.18134 1.000 18.78925 88 TRP A N 1
ATOM 616 C CA . TRP A 1 102 ? 30.99816 -11.42460 -19.10191 1.000 21.43665 88 TRP A CA 1
ATOM 617 C C . TRP A 1 102 ? 31.19476 -10.73760 -20.45579 1.000 25.16129 88 TRP A C 1
ATOM 618 O O . TRP A 1 102 ? 30.29254 -10.72134 -21.29088 1.000 21.45082 88 TRP A O 1
ATOM 629 N N . GLU A 1 103 ? 32.37686 -10.16583 -20.65687 1.000 23.31385 89 GLU A N 1
ATOM 630 C CA . GLU A 1 103 ? 32.72370 -9.52347 -21.92085 1.000 23.49324 89 GLU A CA 1
ATOM 631 C C . GLU A 1 103 ? 34.12357 -9.99773 -22.26931 1.000 21.92610 89 GLU A C 1
ATOM 632 O O . GLU A 1 103 ? 35.10275 -9.49967 -21.70183 1.000 18.45877 89 GLU A O 1
ATOM 638 N N . ALA A 1 104 ? 34.20851 -10.95162 -23.20263 1.000 22.29843 90 ALA A N 1
ATOM 639 C CA . ALA A 1 104 ? 35.49524 -11.53545 -23.56923 1.000 21.99951 90 ALA A CA 1
ATOM 640 C C . ALA A 1 104 ? 36.49201 -10.43641 -23.90889 1.000 20.81983 90 ALA A C 1
ATOM 641 O O . ALA A 1 104 ? 36.14001 -9.43706 -24.53415 1.000 17.65720 90 ALA A O 1
ATOM 643 N N . GLY A 1 105 ? 37.72927 -10.60415 -23.44487 1.000 17.99885 91 GLY A N 1
ATOM 644 C CA . GLY A 1 105 ? 38.76972 -9.61727 -23.64941 1.000 21.73432 91 GLY A CA 1
ATOM 645 C C . GLY A 1 105 ? 38.64777 -8.32412 -22.86042 1.000 30.41630 91 GLY A C 1
ATOM 646 O O . GLY A 1 105 ? 39.57855 -7.50673 -22.91265 1.000 31.07609 91 GLY A O 1
ATOM 647 N N . LYS A 1 106 ? 37.54489 -8.09620 -22.13556 1.000 23.09890 92 LYS A N 1
ATOM 648 C CA . LYS A 1 106 ? 37.35675 -6.85187 -21.39129 1.000 26.06284 92 LYS A CA 1
ATOM 649 C 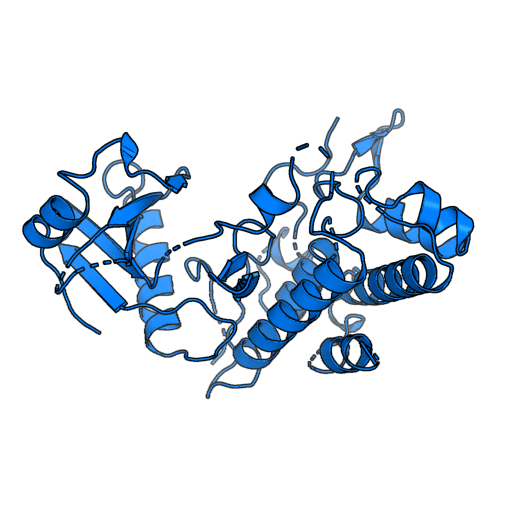C . LYS A 1 106 ? 37.13789 -7.10461 -19.90259 1.000 23.83406 92 LYS A C 1
ATOM 650 O O . LYS A 1 106 ? 37.89189 -6.58229 -19.07573 1.000 20.77339 92 LYS A O 1
ATOM 656 N N . ILE A 1 107 ? 36.13488 -7.88512 -19.52230 1.000 20.71644 93 ILE A N 1
ATOM 657 C CA . ILE A 1 107 ? 35.93502 -8.15023 -18.10136 1.000 20.42182 93 ILE A CA 1
ATOM 658 C C . ILE A 1 107 ? 35.17568 -9.45635 -17.93507 1.000 18.74776 93 ILE A C 1
ATOM 659 O O . ILE A 1 107 ? 34.19438 -9.71675 -18.63404 1.000 18.80004 93 ILE A O 1
ATOM 664 N N . LYS A 1 108 ? 35.62781 -10.26410 -16.97930 1.000 18.07201 94 LYS A N 1
ATOM 665 C CA . LYS A 1 108 ? 34.85030 -11.37679 -16.45549 1.000 20.47605 94 LYS A CA 1
ATOM 666 C C . LYS A 1 108 ? 34.88560 -11.26845 -14.93674 1.000 19.81212 94 LYS A C 1
ATOM 667 O O . LYS A 1 108 ? 35.96490 -11.20203 -14.33973 1.000 17.99635 94 LYS A O 1
ATOM 673 N N . ALA A 1 109 ? 33.71319 -11.17799 -14.31677 1.000 16.15046 95 ALA A N 1
ATOM 674 C CA . ALA A 1 109 ? 33.67195 -10.85656 -12.90094 1.000 19.23637 95 ALA A CA 1
ATOM 675 C C . ALA A 1 109 ? 32.42272 -11.45743 -12.27797 1.000 19.85502 95 ALA A C 1
ATOM 676 O O . ALA A 1 109 ? 31.38006 -11.57493 -12.92835 1.000 14.50872 95 ALA A O 1
ATOM 678 N N . LEU A 1 110 ? 32.56411 -11.88000 -11.02422 1.000 17.23467 96 LEU A N 1
ATOM 679 C CA . LEU A 1 110 ? 31.45405 -12.30102 -10.18538 1.000 16.53020 96 LEU A CA 1
ATOM 680 C C . LEU A 1 110 ? 31.08015 -11.14322 -9.27499 1.000 18.80826 96 LEU A C 1
ATOM 681 O O . LEU A 1 110 ? 31.95445 -10.44444 -8.74698 1.000 17.81359 96 LEU A O 1
ATOM 686 N N . VAL A 1 111 ? 29.78735 -10.90406 -9.13496 1.000 14.36997 97 VAL A N 1
ATOM 687 C CA . VAL A 1 111 ? 29.29582 -9.92969 -8.17477 1.000 21.47310 97 VAL A CA 1
ATOM 688 C C . VAL A 1 111 ? 28.67956 -10.72491 -7.03659 1.000 20.77622 97 VAL A C 1
ATOM 689 O O . VAL A 1 111 ? 27.73326 -11.49422 -7.24995 1.000 19.39577 97 VAL A O 1
ATOM 693 N N . LEU A 1 112 ? 29.23801 -10.56495 -5.84212 1.000 16.53892 98 LEU A N 1
ATOM 694 C CA . LEU A 1 112 ? 28.88568 -11.37761 -4.69036 1.000 22.33496 98 LEU A CA 1
ATOM 695 C C . LEU A 1 112 ? 28.35926 -10.49716 -3.56672 1.000 22.04803 98 LEU A C 1
ATOM 696 O O . LEU A 1 112 ? 28.67991 -9.31005 -3.48253 1.000 18.02102 98 LEU A O 1
ATOM 701 N N . ASP A 1 113 ? 27.55611 -11.09505 -2.68878 1.000 24.71346 99 ASP A N 1
ATOM 702 C CA . ASP A 1 113 ? 27.20104 -10.41491 -1.44734 1.000 24.05925 99 ASP A CA 1
ATOM 703 C C . ASP A 1 113 ? 28.46876 -10.00716 -0.71599 1.000 24.56180 99 ASP A C 1
ATOM 704 O O . ASP A 1 113 ? 29.41332 -10.79655 -0.59970 1.000 20.86095 99 ASP A O 1
ATOM 709 N N . TYR A 1 114 ? 28.48521 -8.77955 -0.21587 1.000 21.11184 100 TYR A N 1
ATOM 710 C CA . TYR A 1 114 ? 29.65753 -8.24613 0.46130 1.000 22.64528 100 TYR A CA 1
ATOM 711 C C . TYR A 1 114 ? 29.68834 -8.70633 1.91986 1.000 23.86914 100 TYR A C 1
ATOM 712 O O . TYR A 1 114 ? 28.70502 -8.55351 2.64688 1.000 18.91526 100 TYR A O 1
ATOM 729 N N . VAL A 1 116 ? 31.27671 -7.96381 5.34763 1.000 20.75776 102 VAL A N 1
ATOM 730 C CA . VAL A 1 116 ? 31.96157 -6.77310 5.84343 1.000 22.50501 102 VAL A CA 1
ATOM 731 C C . VAL A 1 116 ? 33.09694 -7.10885 6.80218 1.000 23.85743 102 VAL A C 1
ATOM 732 O O . VAL A 1 116 ? 33.99812 -6.29103 7.00200 1.000 26.03224 102 VAL A O 1
ATOM 736 N N . ASN A 1 117 ? 33.12562 -8.30627 7.37853 1.000 22.34771 103 ASN A N 1
ATOM 737 C CA . ASN A 1 117 ? 34.18596 -8.63354 8.32465 1.000 22.52677 103 ASN A CA 1
ATOM 738 C C . ASN A 1 117 ? 35.30480 -9.48188 7.71179 1.000 25.53638 103 ASN A C 1
ATOM 739 O O . ASN A 1 117 ? 36.06644 -10.11166 8.45429 1.000 23.22064 103 ASN A O 1
ATOM 744 N N . GLY A 1 118 ? 35.43670 -9.49470 6.37770 1.000 20.98565 104 GLY A N 1
ATOM 745 C CA . GLY A 1 118 ? 36.62922 -10.07068 5.76474 1.000 23.44590 104 GLY A CA 1
ATOM 746 C C . GLY A 1 118 ? 36.63658 -11.59541 5.78073 1.000 22.18143 104 GLY A C 1
ATOM 747 O O . GLY A 1 118 ? 35.59072 -12.24509 5.76275 1.000 19.56219 104 GLY A O 1
ATOM 748 N N . ASP A 1 119 ? 37.83711 -12.17396 5.81179 1.000 22.13796 105 ASP A N 1
ATOM 749 C CA . ASP A 1 119 ? 37.99298 -13.62364 5.76764 1.000 19.04391 105 ASP A CA 1
ATOM 750 C C . ASP A 1 119 ? 38.64772 -14.15086 7.04128 1.000 24.96155 105 ASP A C 1
ATOM 751 O O . ASP A 1 119 ? 39.20918 -13.40093 7.84537 1.000 18.94940 105 ASP A O 1
ATOM 756 N N . LEU A 1 120 ? 38.61977 -15.48206 7.18564 1.000 18.79762 106 LEU A N 1
ATOM 757 C CA . LEU A 1 120 ? 39.09959 -16.10182 8.41908 1.000 21.35878 106 LEU A CA 1
ATOM 758 C C . LEU A 1 120 ? 40.61338 -16.03721 8.52450 1.000 21.43797 106 LEU A C 1
ATOM 759 O O . LEU A 1 120 ? 41.15428 -16.00460 9.63645 1.000 19.87738 106 LEU A O 1
ATOM 764 N N . ASP A 1 121 ? 41.31061 -16.02270 7.38842 1.000 17.31943 107 ASP A N 1
ATOM 765 C CA . ASP A 1 121 ? 42.76090 -15.91167 7.43223 1.000 22.52550 107 ASP A CA 1
ATOM 766 C C . ASP A 1 121 ? 43.18934 -14.60341 8.08690 1.000 25.30100 107 ASP A C 1
ATOM 767 O O . ASP A 1 121 ? 44.13868 -14.57628 8.87708 1.000 23.49552 107 ASP A O 1
ATOM 772 N N . GLY A 1 122 ? 42.50043 -13.50500 7.77029 1.000 24.52071 108 GLY A N 1
ATOM 773 C CA . GLY A 1 122 ? 42.80744 -12.24470 8.42255 1.000 26.60994 108 GLY A CA 1
ATOM 774 C C . GLY A 1 122 ? 42.38489 -12.22853 9.87332 1.000 29.02239 108 GLY A C 1
ATOM 775 O O . GLY A 1 122 ? 43.02732 -11.57757 10.70119 1.000 30.85729 108 GLY A O 1
ATOM 776 N N . ALA A 1 123 ? 41.30911 -12.95019 10.20433 1.000 26.28926 109 ALA A N 1
ATOM 777 C CA . ALA A 1 123 ? 40.86961 -13.04158 11.59211 1.000 27.15285 109 ALA A CA 1
ATOM 778 C C . ALA A 1 123 ? 41.87974 -13.78703 12.45443 1.000 30.10133 109 ALA A C 1
ATOM 779 O O . ALA A 1 123 ? 42.05084 -13.46030 13.63490 1.000 28.39152 109 ALA A O 1
ATOM 781 N N . ILE A 1 124 ? 42.53137 -14.80939 11.89250 1.000 26.79851 110 ILE A N 1
ATOM 782 C CA . ILE A 1 124 ? 43.49839 -15.60917 12.64007 1.000 23.88962 110 ILE A CA 1
ATOM 783 C C . ILE A 1 124 ? 44.84570 -14.90798 12.68908 1.000 27.22534 110 ILE A C 1
ATOM 784 O O . ILE A 1 124 ? 45.50399 -14.87318 13.73136 1.000 29.25681 110 ILE A O 1
ATOM 789 N N . HIS A 1 125 ? 45.27890 -14.35639 11.56381 1.000 26.78821 111 HIS A N 1
ATOM 790 C CA . HIS A 1 125 ? 46.62590 -13.83473 11.42470 1.000 31.14209 111 HIS A CA 1
ATOM 791 C C . HIS A 1 125 ? 46.64399 -12.31507 11.31252 1.000 33.06491 111 HIS A C 1
ATOM 792 O O . HIS A 1 125 ? 47.72285 -11.73011 11.30110 1.000 36.52383 111 HIS A O 1
ATOM 799 N N . PRO A 1 135 ? 40.02350 -6.84840 24.32901 1.000 57.92151 121 PRO A N 1
ATOM 800 C CA . PRO A 1 135 ? 39.96850 -8.31632 24.33119 1.000 59.33769 121 PRO A CA 1
ATOM 801 C C . PRO A 1 135 ? 39.59207 -8.90091 22.95851 1.000 57.34016 121 PRO A C 1
ATOM 802 O O . PRO A 1 135 ? 38.60549 -8.46601 22.35942 1.000 58.13701 121 PRO A O 1
ATOM 806 N N . SER A 1 136 ? 40.37443 -9.86440 22.46731 1.000 52.57305 122 SER A N 1
ATOM 807 C CA . SER A 1 136 ? 40.08075 -10.48041 21.17816 1.000 47.33059 122 SER A CA 1
ATOM 808 C C . SER A 1 136 ? 38.77374 -11.26520 21.24274 1.000 43.31538 122 SER A C 1
ATOM 809 O O . SER A 1 136 ? 38.51647 -12.00219 22.20065 1.000 42.28946 122 SER A O 1
ATOM 812 N N . ARG A 1 137 ? 37.93417 -11.09423 20.21777 1.000 38.36185 123 ARG A N 1
ATOM 813 C CA . ARG A 1 137 ? 36.66966 -11.82327 20.17669 1.000 34.08101 123 ARG A CA 1
ATOM 814 C C . ARG A 1 137 ? 36.84562 -13.31980 19.91200 1.000 32.54283 123 ARG A C 1
ATOM 815 O O . ARG A 1 137 ? 35.88325 -14.07548 20.10008 1.000 29.34694 123 ARG A O 1
ATOM 823 N N . TRP A 1 138 ? 38.03595 -13.77236 19.49615 1.000 32.88088 124 TRP A N 1
ATOM 824 C CA . TRP A 1 138 ? 38.21726 -15.15972 19.03632 1.000 29.62470 124 TRP A CA 1
ATOM 825 C C . TRP A 1 138 ? 38.56233 -16.08568 20.20668 1.000 25.85446 124 TRP A C 1
ATOM 826 O O . TRP A 1 138 ? 39.65291 -16.65798 20.31553 1.000 26.82395 124 TRP A O 1
ATOM 837 N N . THR A 1 139 ? 37.57755 -16.24035 21.08811 1.000 24.90537 125 THR A N 1
ATOM 838 C CA . THR A 1 139 ? 37.64919 -17.22391 22.15560 1.000 25.42974 125 THR A CA 1
ATOM 839 C C . THR A 1 139 ? 37.46230 -18.62981 21.59688 1.000 25.04611 125 THR A C 1
ATOM 840 O O . THR A 1 139 ? 37.11776 -18.82444 20.42915 1.000 22.78406 125 THR A O 1
ATOM 844 N N . VAL A 1 140 ? 37.66667 -19.62013 22.46948 1.000 20.22139 126 VAL A N 1
ATOM 845 C CA . VAL A 1 140 ? 37.48174 -21.01555 22.08334 1.000 23.61942 126 VAL A CA 1
ATOM 846 C C . VAL A 1 140 ? 36.05897 -21.24801 21.58860 1.000 25.29920 126 VAL A C 1
ATOM 847 O O . VAL A 1 140 ? 35.83439 -21.93604 20.58203 1.000 20.63357 126 VAL A O 1
ATOM 851 N N . ARG A 1 141 ? 35.07323 -20.68929 22.29059 1.000 23.00057 127 ARG A N 1
ATOM 852 C CA . ARG A 1 141 ? 33.68604 -20.89528 21.88800 1.000 26.23208 127 ARG A CA 1
ATOM 853 C C . ARG A 1 141 ? 33.40084 -20.25951 20.53148 1.000 21.36829 127 ARG A C 1
ATOM 854 O O . ARG A 1 141 ? 32.64474 -20.81759 19.72675 1.000 20.04073 127 ARG A O 1
ATOM 862 N N . GLU A 1 142 ? 33.98745 -19.09266 20.26299 1.000 18.69961 128 GLU A N 1
ATOM 863 C CA . GLU A 1 142 ? 33.75313 -18.43053 18.98504 1.000 26.26983 128 GLU A CA 1
ATOM 864 C C . GLU A 1 142 ? 34.44344 -19.17014 17.84551 1.000 25.75726 128 GLU A C 1
ATOM 865 O O . GLU A 1 142 ? 33.91121 -19.23926 16.73470 1.000 23.63780 128 GLU A O 1
ATOM 871 N N . ARG A 1 143 ? 35.63364 -19.71488 18.09393 1.000 19.59305 129 ARG A N 1
ATOM 872 C CA . ARG A 1 143 ? 36.29939 -20.49855 17.05581 1.000 22.22738 129 ARG A CA 1
ATOM 873 C C . ARG A 1 143 ? 35.55134 -21.79903 16.79024 1.000 19.28737 129 ARG A C 1
ATOM 874 O O . ARG A 1 143 ? 35.44453 -22.23209 15.63684 1.000 18.29200 129 ARG A O 1
ATOM 882 N N . LEU A 1 144 ? 35.01499 -22.42721 17.84122 1.000 15.20035 130 LEU A N 1
ATOM 883 C CA . LEU A 1 144 ? 34.15069 -23.59573 17.65061 1.000 20.52301 130 LEU A CA 1
ATOM 884 C C . LEU A 1 144 ? 32.90895 -23.24440 16.83036 1.000 18.80790 130 LEU A C 1
ATOM 885 O O . LEU A 1 144 ? 32.45505 -24.04421 15.99966 1.000 16.11240 130 LEU A O 1
ATOM 890 N N . ARG A 1 145 ? 32.34275 -22.05291 17.05385 1.000 18.83807 131 ARG A N 1
ATOM 891 C CA . ARG A 1 145 ? 31.17059 -21.62788 16.28806 1.000 21.81211 131 ARG A CA 1
ATOM 892 C C . ARG A 1 145 ? 31.48866 -21.52317 14.79587 1.000 19.43517 131 ARG A C 1
ATOM 893 O O . ARG A 1 145 ? 30.68744 -21.93583 13.94630 1.000 22.51606 131 ARG A O 1
ATOM 901 N N . VAL A 1 146 ? 32.66142 -20.98150 14.46080 1.000 18.09084 132 VAL A N 1
ATOM 902 C CA . VAL A 1 146 ? 33.08706 -20.92385 13.06563 1.000 18.46345 132 VAL A CA 1
ATOM 903 C C . VAL A 1 146 ? 33.22048 -22.32664 12.49975 1.000 18.70351 132 VAL A C 1
ATOM 904 O O . VAL A 1 146 ? 32.84404 -22.58624 11.35373 1.000 17.53504 132 VAL A O 1
ATOM 908 N N . CYS A 1 147 ? 33.76793 -23.25386 13.29210 1.000 16.94648 133 CYS A N 1
ATOM 909 C CA . CYS A 1 147 ? 33.91731 -24.62178 12.81636 1.000 17.09716 133 CYS A CA 1
ATOM 910 C C . CYS A 1 147 ? 32.55818 -25.22135 12.48429 1.000 17.43813 133 CYS A C 1
ATOM 911 O O . CYS A 1 147 ? 32.40385 -25.89748 11.46192 1.000 16.22847 133 CYS A O 1
ATOM 914 N N . VAL A 1 148 ? 31.55477 -24.96139 13.33472 1.000 17.70709 134 VAL A N 1
ATOM 915 C CA . VAL A 1 148 ? 30.19647 -25.46599 13.11352 1.000 17.10754 134 VAL A CA 1
ATOM 916 C C . VAL A 1 148 ? 29.58747 -24.83866 11.86825 1.000 16.10296 134 VAL A C 1
ATOM 917 O O . VAL A 1 148 ? 28.95232 -25.52282 11.05316 1.000 18.78989 134 VAL A O 1
ATOM 921 N N . SER A 1 149 ? 29.75548 -23.52705 11.71369 1.000 15.05380 135 SER A N 1
ATOM 922 C CA . SER A 1 149 ? 29.19773 -22.83718 10.55655 1.000 17.33541 135 SER A CA 1
ATOM 923 C C . SER A 1 149 ? 29.81127 -23.36344 9.25909 1.000 18.56539 135 SER A C 1
ATOM 924 O O . SER A 1 149 ? 29.09020 -23.66578 8.30672 1.000 15.45734 135 SER A O 1
ATOM 927 N N . VAL A 1 150 ? 31.14123 -23.53292 9.22012 1.000 15.14790 136 VAL A N 1
ATOM 928 C CA . VAL A 1 150 ? 31.78408 -24.07298 8.01780 1.000 17.07960 136 VAL A CA 1
ATOM 929 C C . VAL A 1 150 ? 31.31825 -25.50044 7.75614 1.000 15.73734 136 VAL A C 1
ATOM 930 O O . VAL A 1 150 ? 31.05575 -25.88334 6.60818 1.000 16.22361 136 VAL A O 1
ATOM 934 N N . ALA A 1 151 ? 31.20169 -26.31209 8.81633 1.000 14.12365 137 ALA A N 1
ATOM 935 C CA . ALA A 1 151 ? 30.74330 -27.69158 8.64758 1.000 16.72985 137 ALA A CA 1
ATOM 936 C C . ALA A 1 151 ? 29.34780 -27.74687 8.03316 1.000 16.27757 137 ALA A C 1
ATOM 937 O O . ALA A 1 151 ? 29.08083 -28.59749 7.17438 1.000 17.27298 137 ALA A O 1
ATOM 939 N N . HIS A 1 152 ? 28.43800 -26.85851 8.46646 1.000 14.99042 138 HIS A N 1
ATOM 940 C CA . HIS A 1 152 ? 27.11818 -26.78308 7.82897 1.000 14.21446 138 HIS A CA 1
ATOM 941 C C . HIS A 1 152 ? 27.24391 -26.46798 6.33535 1.000 15.78903 138 HIS A C 1
ATOM 942 O O . HIS A 1 152 ? 26.55335 -27.06278 5.50183 1.000 17.25492 138 HIS A O 1
ATOM 949 N N . GLY A 1 153 ? 28.11278 -25.52679 5.97387 1.000 14.35885 139 GLY A N 1
ATOM 950 C CA . GLY A 1 153 ? 28.29058 -25.22594 4.55954 1.000 14.48703 139 GLY A CA 1
ATOM 951 C C . GLY A 1 153 ? 28.76146 -26.43962 3.78074 1.000 16.82571 139 GLY A C 1
ATOM 952 O O . GLY A 1 153 ? 28.25860 -26.72643 2.68783 1.000 16.58363 139 GLY A O 1
ATOM 953 N N . LEU A 1 154 ? 29.70331 -27.19641 4.35729 1.000 15.98592 140 LEU A N 1
ATOM 954 C CA . LEU A 1 154 ? 30.27782 -28.34063 3.65998 1.000 15.21354 140 LEU A CA 1
ATOM 955 C C . LEU A 1 154 ? 29.32108 -29.52625 3.63163 1.000 15.86987 140 LEU A C 1
ATOM 956 O O . LEU A 1 154 ? 29.30779 -30.26971 2.64694 1.000 15.26147 140 LEU A O 1
ATOM 961 N N . VAL A 1 155 ? 28.52231 -29.72784 4.68582 1.000 14.63594 141 VAL A N 1
ATOM 962 C CA . VAL A 1 155 ? 27.46920 -30.74246 4.60478 1.000 16.32288 141 VAL A CA 1
ATOM 963 C C . VAL A 1 155 ? 26.50815 -30.40836 3.47191 1.000 15.71296 141 VAL A C 1
ATOM 964 O O . VAL A 1 155 ? 26.09397 -31.28883 2.70824 1.000 19.33405 141 VAL A O 1
ATOM 968 N N . TYR A 1 156 ? 26.14236 -29.13019 3.33713 1.000 16.94874 142 TYR A N 1
ATOM 969 C CA . TYR A 1 156 ? 25.26328 -28.74154 2.23578 1.000 16.52196 142 TYR A CA 1
ATOM 970 C C . TYR A 1 156 ? 25.90744 -29.05305 0.88724 1.000 18.94452 142 TYR A C 1
ATOM 971 O O . TYR A 1 156 ? 25.27662 -29.65520 0.00783 1.000 18.63314 142 TYR A O 1
ATOM 980 N N . LEU A 1 157 ? 27.17222 -28.64834 0.70263 1.000 17.62625 143 LEU A N 1
ATOM 981 C CA . LEU A 1 157 ? 27.86269 -28.93609 -0.55763 1.000 16.69341 143 LEU A CA 1
ATOM 982 C C . LEU A 1 157 ? 27.85284 -30.42596 -0.87003 1.000 17.92422 143 LEU A C 1
ATOM 983 O O . LEU A 1 157 ? 27.60314 -30.82908 -2.01467 1.000 17.62016 143 LEU A O 1
ATOM 988 N N . HIS A 1 158 ? 28.13893 -31.26119 0.12785 1.000 16.25492 144 HIS A N 1
ATOM 989 C CA . HIS A 1 158 ? 28.34111 -32.67910 -0.15272 1.000 20.34520 144 HIS A CA 1
ATOM 990 C C . HIS A 1 158 ? 27.03701 -33.42866 -0.33312 1.000 20.72197 144 HIS A C 1
ATOM 991 O O . HIS A 1 158 ? 27.01433 -34.44773 -1.02679 1.000 20.50537 144 HIS A O 1
ATOM 998 N N . SER A 1 159 ? 25.94502 -32.96352 0.28112 1.000 21.09359 145 SER A N 1
ATOM 999 C CA . SER A 1 159 ? 24.71384 -33.73307 0.17014 1.000 25.58721 145 SER A CA 1
ATOM 1000 C C . SER A 1 159 ? 23.43848 -32.90464 0.14376 1.000 25.46089 145 SER A C 1
ATOM 1001 O O . SER A 1 159 ? 22.36587 -33.49763 0.03090 1.000 26.96189 145 SER A O 1
ATOM 1004 N N . GLY A 1 160 ? 23.49733 -31.57271 0.23924 1.000 21.12182 146 GLY A N 1
ATOM 1005 C CA . GLY A 1 160 ? 22.27830 -30.77795 0.21994 1.000 21.30094 146 GLY A CA 1
ATOM 1006 C C . GLY A 1 160 ? 21.73834 -30.47487 -1.16444 1.000 30.24414 146 GLY A C 1
ATOM 1007 O O . GLY A 1 160 ? 20.56127 -30.12254 -1.29870 1.000 24.44729 146 GLY A O 1
ATOM 1008 N N . TYR A 1 161 ? 22.56508 -30.59215 -2.19598 1.000 23.66365 147 TYR A N 1
ATOM 1009 C CA . TYR A 1 161 ? 22.13781 -30.31245 -3.55586 1.000 24.16462 147 TYR A CA 1
ATOM 1010 C C . TYR A 1 161 ? 21.87205 -31.62686 -4.28840 1.000 24.98850 147 TYR A C 1
ATOM 1011 O O . TYR A 1 161 ? 22.10840 -32.72371 -3.76704 1.000 25.52664 147 TYR A O 1
ATOM 1020 N N . ASP A 1 162 ? 21.37415 -31.50939 -5.52156 1.000 27.52544 148 ASP A N 1
ATOM 1021 C CA . ASP A 1 162 ? 21.01433 -32.68572 -6.31051 1.000 29.21341 148 ASP A CA 1
ATOM 1022 C C . ASP A 1 162 ? 22.21659 -33.55984 -6.62555 1.000 28.63896 148 ASP A C 1
ATOM 1023 O O . ASP A 1 162 ? 22.05983 -34.76694 -6.82706 1.000 28.59796 148 ASP A O 1
ATOM 1028 N N . PHE A 1 163 ? 23.41011 -32.97748 -6.69424 1.000 26.42088 149 PHE A N 1
ATOM 1029 C CA . PHE A 1 163 ? 24.65525 -33.71287 -6.86505 1.000 27.96887 149 PHE A CA 1
ATOM 1030 C C . PHE A 1 163 ? 25.65480 -33.24261 -5.81956 1.000 22.12422 149 PHE A C 1
ATOM 1031 O O . PHE A 1 163 ? 25.59410 -32.08617 -5.39033 1.000 19.01170 149 PHE A O 1
ATOM 1039 N N . PRO A 1 164 ? 26.59237 -34.10360 -5.40462 1.000 19.96592 150 PRO A N 1
ATOM 1040 C CA . PRO A 1 164 ? 27.65723 -33.64656 -4.49350 1.000 23.06466 150 PRO A CA 1
ATOM 1041 C C . PRO A 1 164 ? 28.54360 -32.60570 -5.17183 1.000 21.97413 150 PRO A C 1
ATOM 1042 O O . PRO A 1 164 ? 28.91364 -32.74550 -6.33651 1.000 24.37662 150 PRO A O 1
ATOM 1046 N N . VAL A 1 165 ? 28.86785 -31.54622 -4.44040 1.000 20.65928 151 VAL A N 1
ATOM 1047 C CA . VAL A 1 165 ? 29.81803 -30.53542 -4.89239 1.000 17.75221 151 VAL A CA 1
ATOM 1048 C C . VAL A 1 165 ? 31.02826 -30.59671 -3.97233 1.000 16.55951 151 VAL A C 1
ATOM 1049 O O . VAL A 1 165 ? 30.88881 -30.48818 -2.74531 1.000 18.30908 151 VAL A O 1
ATOM 1053 N N . VAL A 1 166 ? 32.20870 -30.79812 -4.54937 1.000 14.05130 152 VAL A N 1
ATOM 1054 C CA . VAL A 1 166 ? 33.45409 -30.83426 -3.78309 1.000 13.76660 152 VAL A CA 1
ATOM 1055 C C . VAL A 1 166 ? 34.15168 -29.49846 -3.97900 1.000 15.69672 152 VAL A C 1
ATOM 1056 O O . VAL A 1 166 ? 34.44051 -29.10539 -5.11296 1.000 17.86307 152 VAL A O 1
ATOM 1060 N N . HIS A 1 167 ? 34.41111 -28.78849 -2.88116 1.000 14.41173 153 HIS A N 1
ATOM 1061 C CA . HIS A 1 167 ? 34.89111 -27.41147 -2.98928 1.000 15.89456 153 HIS A CA 1
ATOM 1062 C C . HIS A 1 167 ? 36.32849 -27.36994 -3.51196 1.000 16.30081 153 HIS A C 1
ATOM 1063 O O . HIS A 1 167 ? 36.65025 -26.59288 -4.42718 1.000 16.78054 153 HIS A O 1
ATOM 1070 N N . CYS A 1 168 ? 37.20451 -28.19227 -2.93392 1.000 15.02829 154 CYS A N 1
ATOM 1071 C CA . CYS A 1 168 ? 38.59070 -28.46002 -3.33636 1.000 14.47003 154 CYS A CA 1
ATOM 1072 C C . CYS A 1 168 ? 39.57588 -27.36756 -2.92409 1.000 15.08586 154 CYS A C 1
ATOM 1073 O O . CYS A 1 168 ? 40.77732 -27.51886 -3.20990 1.000 15.29611 154 CYS A O 1
ATOM 1076 N N . ALA A 1 169 ? 39.13957 -26.29367 -2.26047 1.000 13.43954 155 ALA A N 1
ATOM 1077 C CA . ALA A 1 169 ? 40.06779 -25.28325 -1.76942 1.000 17.90625 155 ALA A CA 1
ATOM 1078 C C . ALA A 1 169 ? 39.62024 -24.74988 -0.41175 1.000 16.37056 155 ALA A C 1
ATOM 1079 O O . ALA A 1 169 ? 39.67118 -23.54584 -0.15605 1.000 17.05574 155 ALA A O 1
ATOM 1081 N N . VAL A 1 170 ? 39.16820 -25.63510 0.47844 1.000 14.36156 156 VAL A N 1
ATOM 1082 C CA . VAL A 1 170 ? 38.77132 -25.20891 1.81395 1.000 13.37825 156 VAL A CA 1
ATOM 1083 C C . VAL A 1 170 ? 40.00972 -24.75930 2.58405 1.000 19.77761 156 VAL A C 1
ATOM 1084 O O . VAL A 1 170 ? 41.01955 -25.47966 2.65128 1.000 16.33700 156 VAL A O 1
ATOM 1088 N N . LYS A 1 171 ? 39.94584 -23.56314 3.15283 1.000 12.94426 157 LYS A N 1
ATOM 1089 C CA . LYS A 1 171 ? 41.06628 -22.95284 3.87172 1.000 16.93793 157 LYS A CA 1
ATOM 1090 C C . LYS A 1 171 ? 40.57231 -21.61326 4.39974 1.000 16.70422 157 LYS A C 1
ATOM 1091 O O . LYS A 1 171 ? 39.55708 -21.11767 3.89612 1.000 16.09431 157 LYS A O 1
ATOM 1097 N N . PRO A 1 172 ? 41.24372 -21.00090 5.39524 1.000 15.70476 158 PRO A N 1
ATOM 1098 C CA . PRO A 1 172 ? 40.66132 -19.81140 6.03955 1.000 17.18928 158 PRO A CA 1
ATOM 1099 C C . PRO A 1 172 ? 40.45892 -18.63476 5.10470 1.000 16.38362 158 PRO A C 1
ATOM 1100 O O . PRO A 1 172 ? 39.52285 -17.85458 5.31049 1.000 16.68798 158 PRO A O 1
ATOM 1104 N N . SER A 1 173 ? 41.28645 -18.46443 4.08391 1.000 17.55080 159 SER A N 1
ATOM 1105 C CA . SER A 1 173 ? 41.04163 -17.31632 3.22106 1.000 18.37620 159 SER A CA 1
ATOM 1106 C C . SER A 1 173 ? 39.84059 -17.53095 2.30204 1.000 16.90120 159 SER A C 1
ATOM 1107 O O . SER A 1 173 ? 39.40939 -16.57937 1.64188 1.000 16.63207 159 SER A O 1
ATOM 1110 N N . ASN A 1 174 ? 39.27130 -18.73889 2.27526 1.000 14.44194 160 ASN A N 1
ATOM 1111 C CA . ASN A 1 174 ? 38.04406 -19.00863 1.53251 1.000 18.40981 160 ASN A CA 1
ATOM 1112 C C . ASN A 1 174 ? 36.84479 -19.14985 2.46595 1.000 18.05572 160 ASN A C 1
ATOM 1113 O O . ASN A 1 174 ? 35.84703 -19.78755 2.11800 1.000 18.39741 160 ASN A O 1
ATOM 1118 N N . VAL A 1 175 ? 36.93707 -18.56989 3.65521 1.000 16.58704 161 VAL A N 1
ATOM 1119 C CA . VAL A 1 175 ? 35.82504 -18.47307 4.59006 1.000 15.29853 161 VAL A CA 1
ATOM 1120 C C . VAL A 1 175 ? 35.63853 -16.99753 4.91256 1.000 17.71009 161 VAL A C 1
ATOM 1121 O O . VAL A 1 175 ? 36.56288 -16.34851 5.41822 1.000 16.66829 161 VAL A O 1
ATOM 1125 N N . LEU A 1 176 ? 34.46627 -16.46348 4.59841 1.000 13.98450 162 LEU A N 1
ATOM 1126 C CA . LEU A 1 176 ? 34.16743 -15.05689 4.81285 1.000 16.19661 162 LEU A CA 1
ATOM 1127 C C . LEU A 1 176 ? 33.32051 -14.88212 6.06712 1.000 17.89733 162 LEU A C 1
ATOM 1128 O O . LEU A 1 176 ? 32.62600 -15.80286 6.50541 1.000 20.70030 162 LEU A O 1
ATOM 1133 N N . LEU A 1 177 ? 33.33847 -13.66687 6.60882 1.000 18.68092 163 LEU A N 1
ATOM 1134 C CA . LEU A 1 177 ? 32.64129 -13.34482 7.85269 1.000 20.09277 163 LEU A CA 1
ATOM 1135 C C . LEU A 1 177 ? 31.61390 -12.24005 7.62575 1.000 20.82590 163 LEU A C 1
ATOM 1136 O O . LEU A 1 177 ? 31.96210 -11.14265 7.17880 1.000 18.59351 163 LEU A O 1
ATOM 1141 N N . ASP A 1 178 ? 30.34913 -12.56322 7.92029 1.000 24.87419 164 ASP A N 1
ATOM 1142 C CA . ASP A 1 178 ? 29.17392 -11.69922 8.05042 1.000 34.40541 164 ASP A CA 1
ATOM 1143 C C . ASP A 1 178 ? 29.35412 -10.47878 8.93201 1.000 28.63588 164 ASP A C 1
ATOM 1144 O O . ASP A 1 178 ? 30.29424 -10.41191 9.72861 1.000 25.24238 164 ASP A O 1
ATOM 1149 N N . GLY A 1 179 ? 28.38887 -9.55497 8.85803 1.000 29.05708 165 GLY A N 1
ATOM 1150 C CA . GLY A 1 179 ? 28.26588 -8.52525 9.87633 1.000 29.31526 165 GLY A CA 1
ATOM 1151 C C . GLY A 1 179 ? 27.90230 -9.06938 11.24385 1.000 33.75444 165 GLY A C 1
ATOM 1152 O O . GLY A 1 179 ? 28.17000 -8.41186 12.25124 1.000 33.50684 165 GLY A O 1
ATOM 1153 N N . ASP A 1 180 ? 27.30285 -10.25921 11.29982 1.000 34.61009 166 ASP A N 1
ATOM 1154 C CA . ASP A 1 180 ? 27.09597 -11.00225 12.54005 1.000 37.84888 166 ASP A CA 1
ATOM 1155 C C . ASP A 1 180 ? 28.22407 -11.98200 12.84141 1.000 38.62176 166 ASP A C 1
ATOM 1156 O O . ASP A 1 180 ? 28.05320 -12.86035 13.69819 1.000 36.62930 166 ASP A O 1
ATOM 1161 N N . TRP A 1 181 ? 29.35290 -11.87308 12.13609 1.000 33.31452 167 TRP A N 1
ATOM 1162 C CA . TRP A 1 181 ? 30.48655 -12.79392 12.28534 1.000 31.13435 167 TRP A CA 1
ATOM 1163 C C . TRP A 1 181 ? 30.10002 -14.24417 11.99121 1.000 26.83452 167 TRP A C 1
ATOM 1164 O O . TRP A 1 181 ? 30.73178 -15.17733 12.48945 1.000 30.03416 167 TRP A O 1
ATOM 1175 N N . GLU A 1 182 ? 29.07683 -14.44578 11.16488 1.000 24.77222 168 GLU A N 1
ATOM 1176 C CA . GLU A 1 182 ? 28.72633 -15.77588 10.69788 1.000 23.03587 168 GLU A CA 1
ATOM 1177 C C . GLU A 1 182 ? 29.59394 -16.14069 9.50163 1.000 25.47549 168 GLU A C 1
ATOM 1178 O O . GLU A 1 182 ? 29.74751 -15.34421 8.56897 1.000 22.07073 168 GLU A O 1
ATOM 1184 N N . ALA A 1 183 ? 30.14873 -17.34638 9.53272 1.000 18.38114 169 ALA A N 1
ATOM 1185 C CA . ALA A 1 183 ? 31.08814 -17.79932 8.52092 1.000 21.79840 169 ALA A CA 1
ATOM 1186 C C . ALA A 1 183 ? 30.35764 -18.31161 7.28410 1.000 21.67949 169 ALA A C 1
ATOM 1187 O O . ALA A 1 183 ? 29.25010 -18.85157 7.36035 1.000 22.02143 169 ALA A O 1
ATOM 1189 N N . ARG A 1 184 ? 31.00896 -18.16472 6.13972 1.000 21.10311 170 ARG A N 1
ATOM 1190 C CA . ARG A 1 184 ? 30.44328 -18.60652 4.87679 1.000 20.69250 170 ARG A CA 1
ATOM 1191 C C . ARG A 1 184 ? 31.55194 -19.10223 3.96703 1.000 21.01027 170 ARG A C 1
ATOM 1192 O O . ARG A 1 184 ? 32.55767 -18.41469 3.75965 1.000 17.20711 170 ARG A O 1
ATOM 1200 N N . VAL A 1 185 ? 31.36361 -20.30727 3.44785 1.000 18.87767 171 VAL A N 1
ATOM 1201 C CA . VAL A 1 185 ? 32.30835 -20.87073 2.50195 1.000 15.16861 171 VAL A CA 1
ATOM 1202 C C . VAL A 1 185 ? 32.19009 -20.10788 1.18819 1.000 18.56532 171 VAL A C 1
ATOM 1203 O O . VAL A 1 185 ? 31.08599 -19.89689 0.66630 1.000 16.59029 171 VAL A O 1
ATOM 1207 N N . SER A 1 186 ? 33.32673 -19.64656 0.67229 1.000 16.85258 172 SER A N 1
ATOM 1208 C CA . SER A 1 186 ? 33.37343 -18.84297 -0.54107 1.000 22.74698 172 SER A CA 1
ATOM 1209 C C . SER A 1 186 ? 34.41601 -19.40617 -1.50420 1.000 20.15438 172 SER A C 1
ATOM 1210 O O . SER A 1 186 ? 35.11549 -20.37791 -1.20323 1.000 17.59545 172 SER A O 1
ATOM 1213 N N . ASP A 1 187 ? 34.49982 -18.76834 -2.67941 1.000 16.67467 173 ASP A N 1
ATOM 1214 C CA . ASP A 1 187 ? 35.47118 -19.07893 -3.72482 1.000 16.92241 173 ASP A CA 1
ATOM 1215 C C . ASP A 1 187 ? 35.24851 -20.46884 -4.31907 1.000 17.64504 173 ASP A C 1
ATOM 1216 O O . ASP A 1 187 ? 35.88168 -21.45088 -3.91483 1.000 16.17645 173 ASP A O 1
ATOM 1221 N N . PHE A 1 188 ? 34.37099 -20.55348 -5.31168 1.000 18.25793 174 PHE A N 1
ATOM 1222 C CA . PHE A 1 188 ? 34.06702 -21.82154 -5.94641 1.000 19.45377 174 PHE A CA 1
ATOM 1223 C C . PHE A 1 188 ? 34.80488 -21.98507 -7.27324 1.000 16.37849 174 PHE A C 1
ATOM 1224 O O . PHE A 1 188 ? 34.39381 -22.78054 -8.12183 1.000 16.19454 174 PHE A O 1
ATOM 1232 N N . GLY A 1 189 ? 35.92208 -21.28125 -7.44205 1.000 17.06406 175 GLY A N 1
ATOM 1233 C CA . GLY A 1 189 ? 36.69178 -21.38928 -8.67699 1.000 20.79257 175 GLY A CA 1
ATOM 1234 C C . GLY A 1 189 ? 37.30657 -22.75996 -8.92648 1.000 19.08588 175 GLY A C 1
ATOM 1235 O O . GLY A 1 189 ? 37.74126 -23.02785 -10.05715 1.000 18.44590 175 GLY A O 1
ATOM 1236 N N . THR A 1 190 ? 37.35117 -23.63222 -7.91552 1.000 15.50952 176 THR A N 1
ATOM 1237 C CA . THR A 1 190 ? 37.91512 -24.96585 -8.08806 1.000 21.86115 176 THR A CA 1
ATOM 1238 C C . THR A 1 190 ? 36.90790 -26.06144 -7.78568 1.000 18.37536 176 THR A C 1
ATOM 1239 O O . THR A 1 190 ? 37.29176 -27.23280 -7.69834 1.000 21.07488 176 THR A O 1
ATOM 1243 N N . ALA A 1 191 ? 35.63058 -25.72128 -7.64586 1.000 18.86740 177 ALA A N 1
ATOM 1244 C CA . ALA A 1 191 ? 34.64212 -26.71010 -7.24678 1.000 21.87728 177 ALA A CA 1
ATOM 1245 C C . ALA A 1 191 ? 34.43262 -27.72974 -8.35962 1.000 23.16348 177 ALA A C 1
ATOM 1246 O O . ALA A 1 191 ? 34.62388 -27.44102 -9.54288 1.000 21.72255 177 ALA A O 1
ATOM 1248 N N . ARG A 1 192 ? 34.07580 -28.94462 -7.95694 1.000 19.19942 178 ARG A N 1
ATOM 1249 C CA . ARG A 1 192 ? 33.73425 -30.03518 -8.86139 1.000 25.11979 178 ARG A CA 1
ATOM 1250 C C . ARG A 1 192 ? 32.36050 -30.54967 -8.47744 1.000 23.94264 178 ARG A C 1
ATOM 1251 O O . ARG A 1 192 ? 32.09340 -30.77025 -7.29425 1.000 22.38258 178 ARG A O 1
ATOM 1267 N N . LEU A 1 194 ? 30.08792 -33.78294 -8.75418 1.000 25.88236 180 LEU A N 1
ATOM 1268 C CA . LEU A 1 194 ? 30.19552 -35.19549 -9.10772 1.000 30.45694 180 LEU A CA 1
ATOM 1269 C C . LEU A 1 194 ? 28.88424 -35.67023 -9.73481 1.000 32.92323 180 LEU A C 1
ATOM 1270 O O . LEU A 1 194 ? 27.81330 -35.49827 -9.14597 1.000 38.05553 180 LEU A O 1
ATOM 1275 N N . GLY A 1 195 ? 28.96025 -36.24048 -10.93521 1.000 44.67730 181 GLY A N 1
ATOM 1276 C CA . GLY A 1 195 ? 27.76301 -36.68482 -11.64494 1.000 45.45386 181 GLY A CA 1
ATOM 1277 C C . GLY A 1 195 ? 27.53181 -36.02600 -12.99692 1.000 46.38190 181 GLY A C 1
ATOM 1278 O O . GLY A 1 195 ? 27.08096 -34.87729 -13.09272 1.000 50.91608 181 GLY A O 1
ATOM 1279 N N . SER A 1 212 ? 63.03812 -24.33573 7.39499 1.000 53.08823 198 SER A N 1
ATOM 1280 C CA . SER A 1 212 ? 61.77473 -23.65648 7.11334 1.000 55.54396 198 SER A CA 1
ATOM 1281 C C . SER A 1 212 ? 60.68649 -24.64280 6.66344 1.000 48.13470 198 SER A C 1
ATOM 1282 O O . SER A 1 212 ? 60.67826 -25.80601 7.07115 1.000 46.80769 198 SER A O 1
ATOM 1285 N N . SER A 1 213 ? 59.79095 -24.17100 5.79849 1.000 44.67304 199 SER A N 1
ATOM 1286 C CA . SER A 1 213 ? 58.52551 -24.84504 5.53518 1.000 43.18671 199 SER A CA 1
ATOM 1287 C C . SER A 1 213 ? 58.68817 -26.07648 4.64226 1.000 40.40975 199 SER A C 1
ATOM 1288 O O . SER A 1 213 ? 59.61777 -26.17702 3.83765 1.000 36.05860 199 SER A O 1
ATOM 1291 N N . ALA A 1 214 ? 57.74341 -27.01070 4.78308 1.000 37.84669 200 ALA A N 1
ATOM 1292 C CA . ALA A 1 214 ? 57.70542 -28.24572 4.00850 1.000 32.64759 200 ALA A CA 1
ATOM 1293 C C . ALA A 1 214 ? 56.79362 -28.15004 2.78909 1.000 33.56110 200 ALA A C 1
ATOM 1294 O O . ALA A 1 214 ? 57.18874 -28.54577 1.68671 1.000 34.42721 200 ALA A O 1
ATOM 1296 N N . PHE A 1 215 ? 55.56990 -27.65584 2.97302 1.000 32.69747 201 PHE A N 1
ATOM 1297 C CA . PHE A 1 215 ? 54.64757 -27.33277 1.88767 1.000 31.05974 201 PHE A CA 1
ATOM 1298 C C . PHE A 1 215 ? 54.30452 -25.86122 2.00247 1.000 38.73178 201 PHE A C 1
ATOM 1299 O O . PHE A 1 215 ? 53.74706 -25.44519 3.01905 1.000 45.71373 201 PHE A O 1
ATOM 1307 N N . ARG A 1 216 ? 54.58242 -25.06401 0.98311 1.000 39.02018 202 ARG A N 1
ATOM 1308 C CA . ARG A 1 216 ? 54.16279 -23.68594 1.19332 1.000 54.31732 202 ARG A CA 1
ATOM 1309 C C . ARG A 1 216 ? 52.89658 -23.37733 0.40337 1.000 48.98443 202 ARG A C 1
ATOM 1310 O O . ARG A 1 216 ? 52.41990 -24.17166 -0.41449 1.000 38.76390 202 ARG A O 1
ATOM 1318 N N . GLY A 1 217 ? 52.32088 -22.22117 0.72862 1.000 52.88693 203 GLY A N 1
ATOM 1319 C CA . GLY A 1 217 ? 51.08501 -21.78218 0.11271 1.000 43.50593 203 GLY A CA 1
ATOM 1320 C C . GLY A 1 217 ? 49.94128 -22.72357 0.41539 1.000 34.61443 203 GLY A C 1
ATOM 1321 O O . GLY A 1 217 ? 49.72788 -23.16436 1.55164 1.000 39.23985 203 GLY A O 1
ATOM 1322 N N . THR A 1 218 ? 49.22181 -23.06216 -0.64460 1.000 38.70769 204 THR A N 1
ATOM 1323 C CA . THR A 1 218 ? 47.98268 -23.81316 -0.55774 1.000 32.77391 204 THR A CA 1
ATOM 1324 C C . THR A 1 218 ? 48.19454 -25.29201 -0.25206 1.000 27.42850 204 THR A C 1
ATOM 1325 O O . THR A 1 218 ? 47.22814 -25.96874 0.11385 1.000 22.16544 204 THR A O 1
ATOM 1329 N N . VAL A 1 219 ? 49.41439 -25.81489 -0.42932 1.000 25.54876 205 VAL A N 1
ATOM 1330 C CA . VAL A 1 219 ? 49.60042 -27.26506 -0.47748 1.000 22.10362 205 VAL A CA 1
ATOM 1331 C C . VAL A 1 219 ? 49.28653 -27.90147 0.87367 1.000 19.27410 205 VAL A C 1
ATOM 1332 O O . VAL A 1 219 ? 48.78115 -29.03036 0.93840 1.000 20.80476 205 VAL A O 1
ATOM 1336 N N . GLY A 1 220 ? 49.57762 -27.20115 1.97077 1.000 19.35433 206 GLY A N 1
ATOM 1337 C CA . GLY A 1 220 ? 49.35934 -27.78479 3.28387 1.000 20.48078 206 GLY A CA 1
ATOM 1338 C C . GLY A 1 220 ? 47.90700 -28.10638 3.59517 1.000 19.55218 206 GLY A C 1
ATOM 1339 O O . GLY A 1 220 ? 47.63888 -28.90387 4.49943 1.000 16.93678 206 GLY A O 1
ATOM 1340 N N . TYR A 1 221 ? 46.95739 -27.49615 2.88059 1.000 15.47822 207 TYR A N 1
ATOM 1341 C CA . TYR A 1 221 ? 45.54131 -27.77322 3.11746 1.000 16.73897 207 TYR A CA 1
ATOM 1342 C C . TYR A 1 221 ? 45.03791 -28.97068 2.32862 1.000 20.07521 207 TYR A C 1
ATOM 1343 O O . TYR A 1 221 ? 43.89446 -29.39877 2.53612 1.000 16.14217 207 TYR A O 1
ATOM 1360 N N . ALA A 1 223 ? 44.47628 -32.69102 0.70239 1.000 15.49691 209 ALA A N 1
ATOM 1361 C CA . ALA A 1 223 ? 44.56138 -34.12888 0.86327 1.000 17.67063 209 ALA A CA 1
ATOM 1362 C C . ALA A 1 223 ? 45.67738 -34.67291 -0.02548 1.000 14.81481 209 ALA A C 1
ATOM 1363 O O . ALA A 1 223 ? 45.80890 -34.23805 -1.18043 1.000 17.22872 209 ALA A O 1
ATOM 1365 N N . PRO A 1 224 ? 46.50481 -35.59919 0.47010 1.000 17.44256 210 PRO A N 1
ATOM 1366 C CA . PRO A 1 224 ? 47.58594 -36.14440 -0.37681 1.000 16.18309 210 PRO A CA 1
ATOM 1367 C C . PRO A 1 224 ? 47.11544 -36.67476 -1.72725 1.000 16.99757 210 PRO A C 1
ATOM 1368 O O . PRO A 1 224 ? 47.76754 -36.39571 -2.73971 1.000 17.06952 210 PRO A O 1
ATOM 1372 N N . GLU A 1 225 ? 45.99919 -37.41087 -1.78229 1.000 15.59307 211 GLU A N 1
ATOM 1373 C CA . GLU A 1 225 ? 45.53258 -37.93247 -3.06702 1.000 20.65643 211 GLU A CA 1
ATOM 1374 C C . GLU A 1 225 ? 45.10032 -36.80846 -4.01405 1.000 23.15131 211 GLU A C 1
ATOM 1375 O O . GLU A 1 225 ? 45.21302 -36.95336 -5.24199 1.000 22.84770 211 GLU A O 1
ATOM 1381 N N . PHE A 1 226 ? 44.64147 -35.67560 -3.46959 1.000 18.96291 212 PHE A N 1
ATOM 1382 C CA . PHE A 1 226 ? 44.28070 -34.53426 -4.30574 1.000 19.43668 212 PHE A CA 1
ATOM 1383 C C . PHE A 1 226 ? 45.52882 -33.79351 -4.78001 1.000 20.86021 212 PHE A C 1
ATOM 1384 O O . PHE A 1 226 ? 45.65003 -33.48028 -5.96821 1.000 23.36326 212 PHE A O 1
ATOM 1392 N N . ALA A 1 227 ? 46.47876 -33.53831 -3.87503 1.000 16.44127 213 ALA A N 1
ATOM 1393 C CA . ALA A 1 227 ? 47.71742 -32.85471 -4.25632 1.000 23.29136 213 ALA A CA 1
ATOM 1394 C C . ALA A 1 227 ? 48.52216 -33.65488 -5.27729 1.000 22.73188 213 ALA A C 1
ATOM 1395 O O . ALA A 1 227 ? 49.03578 -33.08920 -6.24910 1.000 20.72459 213 ALA A O 1
ATOM 1397 N N . TYR A 1 228 ? 48.66243 -34.96786 -5.06667 1.000 19.17584 214 TYR A N 1
ATOM 1398 C CA . TYR A 1 228 ? 49.56689 -35.76699 -5.88865 1.000 21.43300 214 TYR A CA 1
ATOM 1399 C C . TYR A 1 228 ? 48.91403 -36.31203 -7.15347 1.000 24.16716 214 TYR A C 1
ATOM 1400 O O . TYR A 1 228 ? 49.57252 -36.39613 -8.19800 1.000 24.83922 214 TYR A O 1
ATOM 1417 N N . ARG A 1 230 ? 45.40568 -35.51360 -8.07625 1.000 24.69500 216 ARG A N 1
ATOM 1418 C CA . ARG A 1 230 ? 44.19420 -34.75597 -8.38395 1.000 24.96087 216 ARG A CA 1
ATOM 1419 C C . ARG A 1 230 ? 42.93877 -35.62109 -8.26310 1.000 22.07191 216 ARG A C 1
ATOM 1420 O O . ARG A 1 230 ? 41.96385 -35.43272 -8.98252 1.000 20.66259 216 ARG A O 1
ATOM 1428 N N . THR A 1 231 ? 42.93814 -36.55547 -7.32656 1.000 19.28187 217 THR A N 1
ATOM 1429 C CA . THR A 1 231 ? 41.73479 -37.32627 -7.04337 1.000 25.47055 217 THR A CA 1
ATOM 1430 C C . THR A 1 231 ? 40.73167 -36.46568 -6.27756 1.000 24.00440 217 THR A C 1
ATOM 1431 O O . THR A 1 231 ? 41.09017 -35.76279 -5.32695 1.000 22.14553 217 THR A O 1
ATOM 1435 N N . VAL A 1 232 ? 39.47470 -36.49640 -6.69790 1.000 22.40395 218 VAL A N 1
ATOM 1436 C CA . VAL A 1 232 ? 38.45506 -35.62318 -6.12713 1.000 21.57723 218 VAL A CA 1
ATOM 1437 C C . VAL A 1 232 ? 37.34516 -36.48997 -5.55908 1.000 19.49432 218 VAL A C 1
ATOM 1438 O O . VAL A 1 232 ? 36.73002 -37.26649 -6.28688 1.000 18.94037 218 VAL A O 1
ATOM 1442 N N . SER A 1 233 ? 37.11257 -36.37706 -4.25466 1.000 19.12623 219 SER A N 1
ATOM 1443 C CA . SER A 1 233 ? 35.94914 -36.95800 -3.60456 1.000 16.66751 219 SER A CA 1
ATOM 1444 C C . SER A 1 233 ? 35.57876 -36.00272 -2.48480 1.000 16.26042 219 SER A C 1
ATOM 1445 O O . SER A 1 233 ? 36.34827 -35.10195 -2.15790 1.000 18.60121 219 SER A O 1
ATOM 1448 N N . THR A 1 234 ? 34.40104 -36.20396 -1.87808 1.000 15.25471 220 THR A N 1
ATOM 1449 C CA . THR A 1 234 ? 34.04525 -35.34396 -0.74978 1.000 18.51199 220 THR A CA 1
ATOM 1450 C C . THR A 1 234 ? 35.05762 -35.45088 0.39046 1.000 18.75621 220 THR A C 1
ATOM 1451 O O . THR A 1 234 ? 35.17081 -34.51946 1.19678 1.000 19.74176 220 THR A O 1
ATOM 1455 N N . LYS A 1 235 ? 35.79914 -36.56158 0.46596 1.000 18.91605 221 LYS A N 1
ATOM 1456 C CA . LYS A 1 235 ? 36.82861 -36.74565 1.48758 1.000 16.20747 221 LYS A CA 1
ATOM 1457 C C . LYS A 1 235 ? 37.97948 -35.74866 1.36308 1.000 16.10407 221 LYS A C 1
ATOM 1458 O O . LYS A 1 235 ? 38.71108 -35.54935 2.34218 1.000 14.54780 221 LYS A O 1
ATOM 1464 N N . VAL A 1 236 ? 38.19036 -35.13444 0.19461 1.000 14.11923 222 VAL A N 1
ATOM 1465 C CA . VAL A 1 236 ? 39.28516 -34.16427 0.15243 1.000 15.91213 222 VAL A CA 1
ATOM 1466 C C . VAL A 1 236 ? 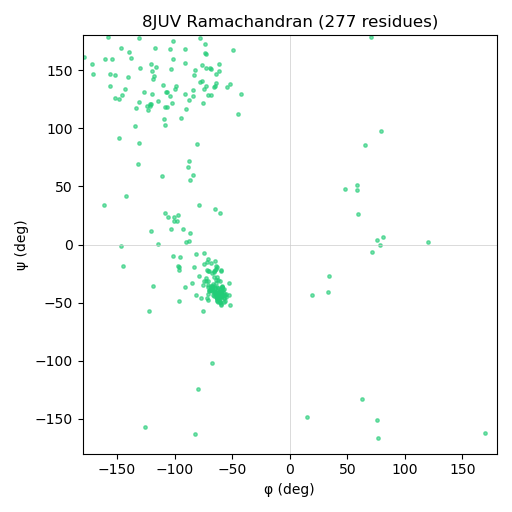38.88018 -32.88642 0.87429 1.000 16.95117 222 VAL A C 1
ATOM 1467 O O . VAL A 1 236 ? 39.73306 -32.21295 1.46071 1.000 16.03875 222 VAL A O 1
ATOM 1471 N N . ASP A 1 237 ? 37.58492 -32.53299 0.86110 1.000 15.29864 223 ASP A N 1
ATOM 1472 C CA . ASP A 1 237 ? 37.12455 -31.40558 1.66761 1.000 15.85515 223 ASP A CA 1
ATOM 1473 C C . ASP A 1 237 ? 37.21375 -31.72549 3.15152 1.000 13.46265 223 ASP A C 1
ATOM 1474 O O . ASP A 1 237 ? 37.56361 -30.85527 3.95694 1.000 13.73452 223 ASP A O 1
ATOM 1479 N N . VAL A 1 238 ? 36.88980 -32.96613 3.53234 1.000 13.54244 224 VAL A N 1
ATOM 1480 C CA . VAL A 1 238 ? 37.01238 -33.35997 4.93553 1.000 16.68166 224 VAL A CA 1
ATOM 1481 C C . VAL A 1 238 ? 38.44081 -33.14942 5.42577 1.000 16.56743 224 VAL A C 1
ATOM 1482 O O . VAL A 1 238 ? 38.66610 -32.63290 6.53153 1.000 16.46660 224 VAL A O 1
ATOM 1486 N N . PHE A 1 239 ? 39.42574 -33.53856 4.61074 1.000 15.74424 225 PHE A N 1
ATOM 1487 C CA . PHE A 1 239 ? 40.82155 -33.35912 4.99689 1.000 15.72881 225 PHE A CA 1
ATOM 1488 C C . PHE A 1 239 ? 41.13189 -31.88202 5.20105 1.000 15.41461 225 PHE A C 1
ATOM 1489 O O . PHE A 1 239 ? 41.68855 -31.48222 6.22901 1.000 15.57587 225 PHE A O 1
ATOM 1497 N N . SER A 1 240 ? 40.75249 -31.05544 4.23050 1.000 12.45569 226 SER A N 1
ATOM 1498 C CA . SER A 1 240 ? 41.02097 -29.62074 4.31303 1.000 14.29718 226 SER A CA 1
ATOM 1499 C C . SER A 1 240 ? 40.29823 -28.99117 5.50415 1.000 15.24019 226 SER A C 1
ATOM 1500 O O . SER A 1 240 ? 40.83332 -28.08599 6.15520 1.000 14.96482 226 SER A O 1
ATOM 1503 N N . PHE A 1 241 ? 39.07967 -29.46187 5.80893 1.000 13.62253 227 PHE A N 1
ATOM 1504 C CA . PHE A 1 241 ? 38.38705 -28.97465 6.99865 1.000 12.58957 227 PHE A CA 1
ATOM 1505 C C . PHE A 1 241 ? 39.19540 -29.27569 8.26114 1.000 16.74584 227 PHE A C 1
ATOM 1506 O O . PHE A 1 241 ? 39.34800 -28.40922 9.12453 1.000 14.78543 227 PHE A O 1
ATOM 1514 N N . GLY A 1 242 ? 39.73525 -30.49358 8.37961 1.000 14.76054 228 GLY A N 1
ATOM 1515 C CA . GLY A 1 242 ? 40.57981 -30.80063 9.52861 1.000 16.50832 228 GLY A CA 1
ATOM 1516 C C . GLY A 1 242 ? 41.76585 -29.85910 9.65216 1.000 19.21859 228 GLY A C 1
ATOM 1517 O O . GLY A 1 242 ? 42.05838 -29.34025 10.73640 1.000 17.28844 228 GLY A O 1
ATOM 1518 N N . VAL A 1 243 ? 42.46122 -29.61051 8.53597 1.000 16.25726 229 VAL A N 1
ATOM 1519 C CA . VAL A 1 243 ? 43.61282 -28.71042 8.57235 1.000 14.78239 229 VAL A CA 1
ATOM 1520 C C . VAL A 1 243 ? 43.18774 -27.30129 8.96956 1.000 17.46559 229 VAL A C 1
ATOM 1521 O O . VAL A 1 243 ? 43.88654 -26.61834 9.73516 1.000 16.47471 229 VAL A O 1
ATOM 1525 N N . LEU A 1 244 ? 42.04164 -26.84453 8.45912 1.000 15.25922 230 LEU A N 1
ATOM 1526 C CA . LEU A 1 244 ? 41.54113 -25.51215 8.80056 1.000 16.52229 230 LEU A CA 1
ATOM 1527 C C . LEU A 1 244 ? 41.29118 -25.39219 10.29823 1.000 15.69922 230 LEU A C 1
ATOM 1528 O O . LEU A 1 244 ? 41.66240 -24.39095 10.92236 1.000 15.69485 230 LEU A O 1
ATOM 1533 N N . ALA A 1 245 ? 40.63415 -26.39942 10.88798 1.000 15.29321 231 ALA A N 1
ATOM 1534 C CA . ALA A 1 245 ? 40.37033 -26.37478 12.32704 1.000 18.33418 231 ALA A CA 1
ATOM 1535 C C . ALA A 1 245 ? 41.67012 -26.33548 13.12106 1.000 17.75118 231 ALA A C 1
ATOM 1536 O O . ALA A 1 245 ? 41.76604 -25.65618 14.15061 1.000 16.74049 231 ALA A O 1
ATOM 1546 N N . GLU A 1 247 ? 44.61097 -25.08347 12.13182 1.000 16.00554 233 GLU A N 1
ATOM 1547 C CA . GLU A 1 247 ? 45.11842 -23.71360 12.02827 1.000 18.55814 233 GLU A CA 1
ATOM 1548 C C . GLU A 1 247 ? 44.29910 -22.75475 12.88626 1.000 18.38694 233 GLU A C 1
ATOM 1549 O O . GLU A 1 247 ? 44.85914 -21.88734 13.57167 1.000 17.95459 233 GLU A O 1
ATOM 1555 N N . LEU A 1 248 ? 42.96609 -22.88991 12.85525 1.000 17.54641 234 LEU A N 1
ATOM 1556 C CA . LEU A 1 248 ? 42.11943 -21.99367 13.63868 1.000 18.72711 234 LEU A CA 1
ATOM 1557 C C . LEU A 1 248 ? 42.45979 -22.07097 15.12500 1.000 20.23894 234 LEU A C 1
ATOM 1558 O O . LEU A 1 248 ? 42.43883 -21.05527 15.82930 1.000 18.73447 234 LEU A O 1
ATOM 1563 N N . PHE A 1 249 ? 42.81658 -23.25939 15.61800 1.000 18.21835 235 PHE A N 1
ATOM 1564 C CA . PHE A 1 249 ? 43.05454 -23.40870 17.04906 1.000 19.70269 235 PHE A CA 1
ATOM 1565 C C . PHE A 1 249 ? 44.52522 -23.30470 17.45052 1.000 22.01895 235 PHE A C 1
ATOM 1566 O O . PHE A 1 249 ? 44.80043 -22.98225 18.60863 1.000 20.35734 235 PHE A O 1
ATOM 1574 N N . THR A 1 250 ? 45.47630 -23.53863 16.53839 1.000 20.48418 236 THR A N 1
ATOM 1575 C CA . THR A 1 250 ? 46.89119 -23.38531 16.87477 1.000 19.41314 236 THR A CA 1
ATOM 1576 C C . THR A 1 250 ? 47.45269 -22.03981 16.46135 1.000 21.19423 236 THR A C 1
ATOM 1577 O O . THR A 1 250 ? 48.50974 -21.64166 16.96645 1.000 22.57046 236 THR A O 1
ATOM 1581 N N . GLY A 1 251 ? 46.78165 -21.34129 15.55362 1.000 22.16355 237 GLY A N 1
ATOM 1582 C CA . GLY A 1 251 ? 47.34777 -20.14833 14.96642 1.000 21.11437 237 GLY A CA 1
ATOM 1583 C C . GLY A 1 251 ? 48.41189 -20.40356 13.92599 1.000 20.71186 237 GLY A C 1
ATOM 1584 O O . GLY A 1 251 ? 48.98318 -19.43923 13.41596 1.000 21.21396 237 GLY A O 1
ATOM 1585 N N . ARG A 1 252 ? 48.67913 -21.66447 13.57448 1.000 19.44809 238 ARG A N 1
ATOM 1586 C CA . ARG A 1 252 ? 49.77920 -22.02981 12.67619 1.000 21.29418 238 ARG A CA 1
ATOM 1587 C C . ARG A 1 252 ? 49.27586 -22.37713 11.27427 1.000 24.99052 238 ARG A C 1
ATOM 1588 O O . ARG A 1 252 ? 48.40185 -23.23829 11.11931 1.000 17.86696 238 ARG A O 1
ATOM 1596 N N . ARG A 1 253 ? 49.85781 -21.73678 10.25734 1.000 24.81159 239 ARG A N 1
ATOM 1597 C CA . ARG A 1 253 ? 49.61398 -22.14568 8.88211 1.000 26.98723 239 ARG A CA 1
ATOM 1598 C C . ARG A 1 253 ? 50.15086 -23.55682 8.66827 1.000 23.50699 239 ARG A C 1
ATOM 1599 O O . ARG A 1 253 ? 51.16933 -23.93310 9.25557 1.000 21.79877 239 ARG A O 1
ATOM 1607 N N . PRO A 1 254 ? 49.49556 -24.34939 7.81986 1.000 21.07663 240 PRO A N 1
ATOM 1608 C CA . PRO A 1 254 ? 49.89975 -25.75126 7.63757 1.000 19.85488 240 PRO A CA 1
ATOM 1609 C C . PRO A 1 254 ? 51.11409 -25.94729 6.73665 1.000 23.84562 240 PRO A C 1
ATOM 1610 O O . PRO A 1 254 ? 51.19411 -26.93876 5.99856 1.000 22.51282 240 PRO A O 1
ATOM 1614 N N . THR A 1 255 ? 52.06008 -25.01554 6.76993 1.000 22.64807 241 THR A N 1
ATOM 1615 C CA . THR A 1 255 ? 53.25006 -25.16095 5.94060 1.000 27.38224 241 THR A CA 1
ATOM 1616 C C . THR A 1 255 ? 54.17680 -26.26828 6.43125 1.000 31.11678 241 THR A C 1
ATOM 1617 O O . THR A 1 255 ? 54.97694 -26.78283 5.64103 1.000 32.32677 241 THR A O 1
ATOM 1621 N N . GLY A 1 256 ? 54.09389 -26.64277 7.70617 1.000 26.15936 242 GLY A N 1
ATOM 1622 C CA . GLY A 1 256 ? 5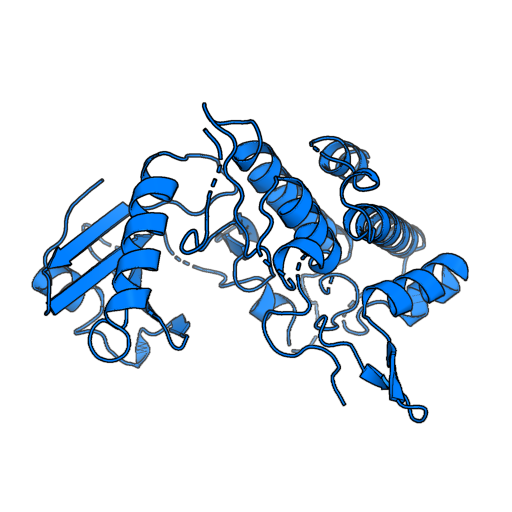4.99378 -27.63698 8.26126 1.000 29.93052 242 GLY A CA 1
ATOM 1623 C C . GLY A 1 256 ? 56.40309 -27.08212 8.38656 1.000 31.99639 242 GLY A C 1
ATOM 1624 O O . GLY A 1 256 ? 56.69206 -25.94123 8.02776 1.000 32.67645 242 GLY A O 1
ATOM 1625 N N . THR A 1 257 ? 57.30062 -27.91329 8.91249 1.000 29.53939 243 THR A N 1
ATOM 1626 C CA . THR A 1 257 ? 58.70170 -27.52230 8.99473 1.000 35.39781 243 THR A CA 1
ATOM 1627 C C . THR A 1 257 ? 59.58686 -28.71055 8.66090 1.000 35.58639 243 THR A C 1
ATOM 1628 O O . THR A 1 257 ? 59.27011 -29.85135 9.00823 1.000 33.29417 243 THR A O 1
ATOM 1632 N N . ILE A 1 258 ? 60.69536 -28.43623 7.98711 1.000 32.57751 244 ILE A N 1
ATOM 1633 C CA . ILE A 1 258 ? 61.71978 -29.44344 7.75063 1.000 33.76014 244 ILE A CA 1
ATOM 1634 C C . ILE A 1 258 ? 62.70860 -29.38586 8.90499 1.000 34.67359 244 ILE A C 1
ATOM 1635 O O . ILE A 1 258 ? 63.36549 -28.35979 9.12555 1.000 38.37647 244 ILE A O 1
ATOM 1640 N N . GLU A 1 259 ? 62.79397 -30.47807 9.65472 1.000 32.85291 245 GLU A N 1
ATOM 1641 C CA . GLU A 1 259 ? 63.70381 -30.57280 10.78309 1.000 40.64445 245 GLU A CA 1
ATOM 1642 C C . GLU A 1 259 ? 65.13115 -30.83208 10.28441 1.000 40.82292 245 GLU A C 1
ATOM 1643 O O . GLU A 1 259 ? 65.38382 -30.98019 9.08564 1.000 37.26974 245 GLU A O 1
ATOM 1649 N N . GLU A 1 260 ? 66.08419 -30.88990 11.21935 1.000 41.24183 246 GLU A N 1
ATOM 1650 C CA . GLU A 1 260 ? 67.49999 -30.84820 10.85854 1.000 41.81616 246 GLU A CA 1
ATOM 1651 C C . GLU A 1 260 ? 67.98316 -32.12716 10.18393 1.000 40.88930 246 GLU A C 1
ATOM 1652 O O . GLU A 1 260 ? 68.99681 -32.08994 9.47773 1.000 39.15385 246 GLU A O 1
ATOM 1658 N N . ASP A 1 261 ? 67.29721 -33.24876 10.38499 1.000 41.10165 247 ASP A N 1
ATOM 1659 C CA . ASP A 1 261 ? 67.57352 -34.46476 9.63269 1.000 42.92475 247 ASP A CA 1
ATOM 1660 C C . ASP A 1 261 ? 66.81667 -34.50848 8.31008 1.000 40.87812 247 ASP A C 1
ATOM 1661 O O . ASP A 1 261 ? 66.80559 -35.55194 7.65120 1.000 40.40106 247 ASP A O 1
ATOM 1666 N N . GLY A 1 262 ? 66.18576 -33.40304 7.90622 1.000 40.54702 248 GLY A N 1
ATOM 1667 C CA . GLY A 1 262 ? 65.48988 -33.33699 6.62938 1.000 38.37870 248 GLY A CA 1
ATOM 1668 C C . GLY A 1 262 ? 64.10276 -33.94087 6.60677 1.000 40.31399 248 GLY A C 1
ATOM 1669 O O . GLY A 1 262 ? 63.50597 -34.03215 5.52882 1.000 37.38194 248 GLY A O 1
ATOM 1670 N N . VAL A 1 263 ? 63.56988 -34.35402 7.75287 1.000 37.68658 249 VAL A N 1
ATOM 1671 C CA . VAL A 1 263 ? 62.23320 -34.94545 7.82841 1.000 39.32217 249 VAL A CA 1
ATOM 1672 C C . VAL A 1 263 ? 61.20881 -33.84646 8.08942 1.000 38.36982 249 VAL A C 1
ATOM 1673 O O . VAL A 1 263 ? 61.38812 -33.03797 9.01838 1.000 32.09915 249 VAL A O 1
ATOM 1677 N N . PRO A 1 264 ? 60.13069 -33.76615 7.30455 1.000 34.66370 250 PRO A N 1
ATOM 1678 C CA . PRO A 1 264 ? 59.12244 -32.72652 7.54411 1.000 35.63877 250 PRO A CA 1
ATOM 1679 C C . PRO A 1 264 ? 58.24380 -33.07708 8.73442 1.000 33.88839 250 PRO A C 1
ATOM 1680 O O . PRO A 1 264 ? 57.88724 -34.23942 8.95139 1.000 32.38263 250 PRO A O 1
ATOM 1684 N N . LEU A 1 265 ? 57.92003 -32.05265 9.52112 1.000 35.70385 251 LEU A N 1
ATOM 1685 C CA . LEU A 1 265 ? 56.95292 -32.14324 10.61165 1.000 32.22254 251 LEU A CA 1
ATOM 1686 C C . LEU A 1 265 ? 55.71625 -31.36884 10.16515 1.000 29.42548 251 LEU A C 1
ATOM 1687 O O . LEU A 1 265 ? 55.71383 -30.13528 10.16926 1.000 27.88396 251 LEU A O 1
ATOM 1692 N N . THR A 1 266 ? 54.67741 -32.09170 9.75764 1.000 22.50798 252 THR A N 1
ATOM 1693 C CA . THR A 1 266 ? 53.45283 -31.44132 9.32475 1.000 29.24508 252 THR A CA 1
ATOM 1694 C C . THR A 1 266 ? 52.69738 -30.87154 10.52351 1.000 28.15650 252 THR A C 1
ATOM 1695 O O . THR A 1 266 ? 52.94520 -31.22616 11.68010 1.000 25.71084 252 THR A O 1
ATOM 1699 N N . LEU A 1 267 ? 51.75087 -29.97544 10.22966 1.000 28.73241 253 LEU A N 1
ATOM 1700 C CA . LEU A 1 267 ? 50.86987 -29.47838 11.28148 1.000 24.26337 253 LEU A CA 1
ATOM 1701 C C . LEU A 1 267 ? 50.04883 -30.61524 11.88039 1.000 22.51617 253 LEU A C 1
ATOM 1702 O O . LEU A 1 267 ? 49.83510 -30.65769 13.09643 1.000 24.75551 253 LEU A O 1
ATOM 1707 N N . GLN A 1 268 ? 49.61997 -31.57462 11.05278 1.000 21.44042 254 GLN A N 1
ATOM 1708 C CA . GLN A 1 268 ? 48.89294 -32.73609 11.57574 1.000 21.43446 254 GLN A CA 1
ATOM 1709 C C . GLN A 1 268 ? 49.71885 -33.51160 12.60463 1.000 24.50712 254 GLN A C 1
ATOM 1710 O O . GLN A 1 268 ? 49.18874 -33.94693 13.63545 1.000 21.83672 254 GLN A O 1
ATOM 1716 N N . GLN A 1 269 ? 51.00762 -33.73585 12.32055 1.000 23.33597 255 GLN A N 1
ATOM 1717 C CA . GLN A 1 269 ? 51.85730 -34.50966 13.22617 1.000 23.18156 255 GLN A CA 1
ATOM 1718 C C . GLN A 1 269 ? 52.12527 -33.74783 14.51798 1.000 24.73672 255 GLN A C 1
ATOM 1719 O O . GLN A 1 269 ? 52.15278 -34.33898 15.60415 1.000 26.71247 255 GLN A O 1
ATOM 1725 N N . LEU A 1 270 ? 52.32587 -32.43409 14.40927 1.000 22.66629 256 LEU A N 1
ATOM 1726 C CA . LEU A 1 270 ? 52.44157 -31.58051 15.58499 1.000 27.70965 256 LEU A CA 1
ATOM 1727 C C . LEU A 1 270 ? 51.21160 -31.69659 16.47555 1.000 26.40366 256 LEU A C 1
ATOM 1728 O O . LEU A 1 270 ? 51.32477 -31.86957 17.69471 1.000 24.66024 256 LEU A O 1
ATOM 1733 N N . VAL A 1 271 ? 50.02204 -31.56836 15.88422 1.000 25.03493 257 VAL A N 1
ATOM 1734 C CA . VAL A 1 271 ? 48.78934 -31.69118 16.65546 1.000 21.74946 257 VAL A CA 1
ATOM 1735 C C . VAL A 1 271 ? 48.64771 -33.10693 17.20464 1.000 23.23759 257 VAL A C 1
ATOM 1736 O O . VAL A 1 271 ? 48.23422 -33.30362 18.35292 1.000 21.66791 257 VAL A O 1
ATOM 1740 N N . ASP A 1 272 ? 48.98951 -34.11534 16.39466 1.000 22.89154 258 ASP A N 1
ATOM 1741 C CA . ASP A 1 272 ? 48.90299 -35.49752 16.85486 1.000 23.78810 258 ASP A CA 1
ATOM 1742 C C . ASP A 1 272 ? 49.78171 -35.73177 18.08585 1.000 29.81766 258 ASP A C 1
ATOM 1743 O O . ASP A 1 272 ? 49.34989 -36.37666 19.05257 1.000 29.27241 258 ASP A O 1
ATOM 1748 N N . ASN A 1 273 ? 51.01517 -35.21003 18.07224 1.000 24.31654 259 ASN A N 1
ATOM 1749 C CA . ASN A 1 273 ? 51.88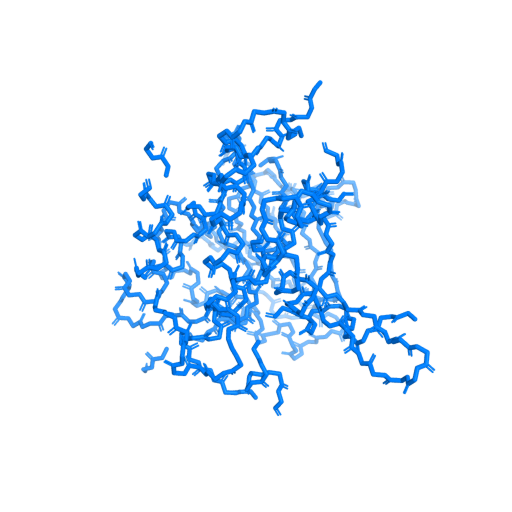188 -35.33505 19.24394 1.000 31.24393 259 ASN A CA 1
ATOM 1750 C C . ASN A 1 273 ? 51.26634 -34.64042 20.45010 1.000 31.79490 259 ASN A C 1
ATOM 1751 O O . ASN A 1 273 ? 51.24194 -35.19975 21.55038 1.000 31.32236 259 ASN A O 1
ATOM 1756 N N . ALA A 1 274 ? 50.74878 -33.41885 20.25609 1.000 27.82260 260 ALA A N 1
ATOM 1757 C CA . ALA A 1 274 ? 50.18034 -32.66194 21.37013 1.000 28.74235 260 ALA A CA 1
ATOM 1758 C C . ALA A 1 274 ? 48.98140 -33.38230 21.97896 1.000 28.90759 260 ALA A C 1
ATOM 1759 O O . ALA A 1 274 ? 48.90216 -33.55905 23.20073 1.000 32.02357 260 ALA A O 1
ATOM 1761 N N . VAL A 1 275 ? 48.03958 -33.81354 21.13798 1.000 28.33836 261 VAL A N 1
ATOM 1762 C CA . VAL A 1 275 ? 46.84158 -34.49995 21.62391 1.000 28.28738 261 VAL A CA 1
ATOM 1763 C C . VAL A 1 275 ? 47.20688 -35.77469 22.38580 1.000 33.29561 261 VAL A C 1
ATOM 1764 O O . VAL A 1 275 ? 46.58740 -36.10559 23.40493 1.000 33.83778 261 VAL A O 1
ATOM 1768 N N . SER A 1 276 ? 48.21263 -36.51198 21.90966 1.000 31.96316 262 SER A N 1
ATOM 1769 C CA . SER A 1 276 ? 48.58637 -37.75087 22.58236 1.000 35.43943 262 SER A CA 1
ATOM 1770 C C . SER A 1 276 ? 49.19749 -37.50692 23.96334 1.000 39.24435 262 SER A C 1
ATOM 1771 O O . SER A 1 276 ? 49.28278 -38.44656 24.76313 1.000 41.32718 262 SER A O 1
ATOM 1774 N N . ARG A 1 277 ? 49.61516 -36.27435 24.26335 1.000 40.11108 263 ARG A N 1
ATOM 1775 C CA . ARG A 1 277 ? 50.14127 -35.90202 25.57148 1.000 35.31182 263 ARG A CA 1
ATOM 1776 C C . ARG A 1 277 ? 49.09184 -35.24055 26.46497 1.000 33.57162 263 ARG A C 1
ATOM 1777 O O . ARG A 1 277 ? 49.44989 -34.54857 27.42262 1.000 36.71771 263 ARG A O 1
ATOM 1785 N N . GLY A 1 278 ? 47.80803 -35.43246 26.17377 1.000 35.02477 264 GLY A N 1
ATOM 1786 C CA . GLY A 1 278 ? 46.76566 -34.99286 27.07509 1.000 33.91535 264 GLY A CA 1
ATOM 1787 C C . GLY A 1 278 ? 46.51765 -33.49547 27.02329 1.000 36.61989 264 GLY A C 1
ATOM 1788 O O . GLY A 1 278 ? 46.97496 -32.77768 26.12364 1.000 32.07139 264 GLY A O 1
ATOM 1789 N N . LEU A 1 279 ? 45.77997 -33.02002 28.03468 1.000 31.84753 265 LEU A N 1
ATOM 1790 C CA . LEU A 1 279 ? 45.32481 -31.63097 28.04049 1.000 30.72319 265 LEU A CA 1
ATOM 1791 C C . LEU A 1 279 ? 46.49079 -30.65502 28.12257 1.000 31.39398 265 LEU A C 1
ATOM 1792 O O . LEU A 1 279 ? 46.45645 -29.58488 27.50237 1.000 29.26882 265 LEU A O 1
ATOM 1797 N N . ASP A 1 280 ? 47.53853 -31.00162 28.87678 1.000 32.22745 266 ASP A N 1
ATOM 1798 C CA . ASP A 1 280 ? 48.69209 -30.11256 28.96220 1.000 34.08556 266 ASP A CA 1
ATOM 1799 C C . ASP A 1 280 ? 49.46633 -30.10363 27.65228 1.000 30.13334 266 ASP A C 1
ATOM 1800 O O . ASP A 1 280 ? 50.00968 -29.06734 27.25001 1.000 31.90998 266 ASP A O 1
ATOM 1805 N N . GLY A 1 281 ? 49.53158 -31.24585 26.96560 1.000 33.86454 267 GLY A N 1
ATOM 1806 C CA . GLY A 1 281 ? 50.09501 -31.24253 25.62334 1.000 29.41937 267 GLY A CA 1
ATOM 1807 C C . GLY A 1 281 ? 49.31046 -30.35696 24.66834 1.000 25.42836 267 GLY A C 1
ATOM 1808 O O . GLY A 1 281 ? 49.89094 -29.57181 23.91342 1.000 26.14054 267 GLY A O 1
ATOM 1809 N N . VAL A 1 282 ? 47.98021 -30.46017 24.69391 1.000 25.28135 268 VAL A N 1
ATOM 1810 C CA . VAL A 1 282 ? 47.15485 -29.62123 23.82234 1.000 23.49621 268 VAL A CA 1
ATOM 1811 C C . VAL A 1 282 ? 47.38280 -28.14534 24.13708 1.000 25.71427 268 VAL A C 1
ATOM 1812 O O . VAL A 1 282 ? 47.54491 -27.31901 23.23079 1.000 23.49178 268 VAL A O 1
ATOM 1816 N N . HIS A 1 283 ? 47.41539 -27.79834 25.43327 1.000 23.48977 269 HIS A N 1
ATOM 1817 C CA . HIS A 1 283 ? 47.55963 -26.40271 25.84183 1.000 26.30662 269 HIS A CA 1
ATOM 1818 C C . HIS A 1 283 ? 48.80192 -25.77861 25.21969 1.000 24.77419 269 HIS A C 1
ATOM 1819 O O . HIS A 1 283 ? 48.75505 -24.65582 24.70182 1.000 25.86574 269 HIS A O 1
ATOM 1826 N N . ALA A 1 284 ? 49.90871 -26.52194 25.20920 1.000 24.02582 270 ALA A N 1
ATOM 1827 C CA . ALA A 1 284 ? 51.17424 -26.01509 24.69334 1.000 25.04346 270 ALA A CA 1
ATOM 1828 C C . ALA A 1 284 ? 51.12620 -25.70940 23.19575 1.000 29.60711 270 ALA A C 1
ATOM 1829 O O . ALA A 1 284 ? 51.95081 -24.92967 22.70878 1.000 25.88479 270 ALA A O 1
ATOM 1831 N N . VAL A 1 285 ? 50.19161 -26.30600 22.45164 1.000 23.71930 271 VAL A N 1
ATOM 1832 C CA . VAL A 1 285 ? 50.13777 -26.10910 21.00594 1.000 28.04919 271 VAL A CA 1
ATOM 1833 C C . VAL A 1 285 ? 49.06147 -25.10854 20.58803 1.000 28.71883 271 VAL A C 1
ATOM 1834 O O . VAL A 1 285 ? 49.05269 -24.67469 19.42448 1.000 27.90064 271 VAL A O 1
ATOM 1838 N N . LEU A 1 286 ? 48.18359 -24.70002 21.50000 1.000 22.95623 272 LEU A N 1
ATOM 1839 C CA . LEU A 1 286 ? 47.11186 -23.77639 21.15466 1.000 25.76520 272 LEU A CA 1
ATOM 1840 C C . LEU A 1 286 ? 47.65034 -22.38241 20.85069 1.000 25.35554 272 LEU A C 1
ATOM 1841 O O . LEU A 1 286 ? 48.69521 -21.96660 21.35803 1.000 25.44028 272 LEU A O 1
ATOM 1846 N N . ASP A 1 287 ? 46.91350 -21.65934 20.00338 1.000 21.76640 273 ASP A N 1
ATOM 1847 C CA . ASP A 1 287 ? 47.16617 -20.26771 19.64942 1.000 24.78649 273 ASP A CA 1
ATOM 1848 C C . ASP A 1 287 ? 47.48449 -19.43155 20.89039 1.000 26.59302 273 ASP A C 1
ATOM 1849 O O . ASP A 1 287 ? 46.60205 -19.18605 21.71563 1.000 23.80596 273 ASP A O 1
ATOM 1854 N N . PRO A 1 288 ? 48.71808 -18.94246 21.03400 1.000 30.94417 274 PRO A N 1
ATOM 1855 C CA . PRO A 1 288 ? 49.05789 -18.13732 22.22453 1.000 33.38545 274 PRO A CA 1
ATOM 1856 C C . PRO A 1 288 ? 48.22147 -16.87623 22.38350 1.000 35.15016 274 PRO A C 1
ATOM 1857 O O . PRO A 1 288 ? 48.11962 -16.36592 23.50367 1.000 36.77281 274 PRO A O 1
ATOM 1861 N N . ARG A 1 289 ? 47.61080 -16.36093 21.31464 1.000 30.44331 275 ARG A N 1
ATOM 1862 C CA . ARG A 1 289 ? 46.79599 -15.15655 21.41944 1.000 30.42244 275 ARG A CA 1
ATOM 1863 C C . ARG A 1 289 ? 45.36985 -15.44585 21.86413 1.000 31.99399 275 ARG A C 1
ATOM 1864 O O . ARG A 1 289 ? 44.58943 -14.50762 22.04555 1.000 36.66732 275 ARG A O 1
ATOM 1880 N N . LYS A 1 291 ? 42.51566 -16.89427 24.54149 1.000 36.16533 277 LYS A N 1
ATOM 1881 C CA . LYS A 1 291 ? 42.26608 -17.07634 25.96778 1.000 36.25729 277 LYS A CA 1
ATOM 1882 C C . LYS A 1 291 ? 41.97740 -18.54680 26.25281 1.000 33.20850 277 LYS A C 1
ATOM 1883 O O . LYS A 1 291 ? 40.98905 -19.09803 25.76286 1.000 33.88256 277 LYS A O 1
ATOM 1889 N N . VAL A 1 292 ? 42.83756 -19.19788 27.02979 1.000 29.43828 278 VAL A N 1
ATOM 1890 C CA . VAL A 1 292 ? 42.61506 -20.58076 27.45123 1.000 27.39005 278 VAL A CA 1
ATOM 1891 C C . VAL A 1 292 ? 42.83250 -20.61792 28.96135 1.000 34.27068 278 VAL A C 1
ATOM 1892 O O . VAL A 1 292 ? 43.93564 -20.89758 29.44650 1.000 32.34530 278 VAL A O 1
ATOM 1896 N N . ALA A 1 293 ? 41.77816 -20.34306 29.71209 1.000 27.45449 279 ALA A N 1
ATOM 1897 C CA . ALA A 1 293 ? 41.86963 -20.21901 31.15927 1.000 31.62774 279 ALA A CA 1
ATOM 1898 C C . ALA A 1 293 ? 41.02290 -21.23111 31.90760 1.000 28.41393 279 ALA A C 1
ATOM 1899 O O . ALA A 1 293 ? 41.44731 -21.70685 32.96225 1.000 25.45813 279 ALA A O 1
ATOM 1901 N N . THR A 1 294 ? 39.84826 -21.58681 31.39127 1.000 22.00563 280 THR A N 1
ATOM 1902 C CA . THR A 1 294 ? 39.00582 -22.55065 32.07901 1.000 23.80332 280 THR A CA 1
ATOM 1903 C C . THR A 1 294 ? 39.32066 -23.96048 31.60459 1.000 24.68735 280 THR A C 1
ATOM 1904 O O . THR A 1 294 ? 39.82333 -24.17370 30.49861 1.000 23.26933 280 THR A O 1
ATOM 1908 N N . GLU A 1 295 ? 39.00942 -24.93691 32.45680 1.000 24.43442 281 GLU A N 1
ATOM 1909 C CA . GLU A 1 295 ? 39.10666 -26.32646 32.01790 1.000 20.59774 281 GLU A CA 1
ATOM 1910 C C . GLU A 1 295 ? 38.20165 -26.57181 30.81932 1.000 27.62516 281 GLU A C 1
ATOM 1911 O O . GLU A 1 295 ? 38.56384 -27.31649 29.90175 1.000 22.16883 281 GLU A O 1
ATOM 1917 N N . ALA A 1 296 ? 37.02657 -25.93253 30.80093 1.000 22.86224 282 ALA A N 1
ATOM 1918 C CA . ALA A 1 296 ? 36.06635 -26.17069 29.72354 1.000 29.90978 282 ALA A CA 1
ATOM 1919 C C . ALA A 1 296 ? 36.61541 -25.71342 28.37131 1.000 23.45202 282 ALA A C 1
ATOM 1920 O O . ALA A 1 296 ? 36.46266 -26.41031 27.36497 1.000 28.24431 282 ALA A O 1
ATOM 1922 N N . ASP A 1 297 ? 37.26474 -24.55015 28.32985 1.000 25.85592 283 ASP A N 1
ATOM 1923 C CA . ASP A 1 297 ? 37.83907 -24.06961 27.07424 1.000 26.28628 283 ASP A CA 1
ATOM 1924 C C . ASP A 1 297 ? 38.97271 -24.96355 26.58819 1.000 27.26007 283 ASP A C 1
ATOM 1925 O O . ASP A 1 297 ? 39.09502 -25.22575 25.38218 1.000 22.94559 283 ASP A O 1
ATOM 1930 N N . LEU A 1 298 ? 39.83348 -25.41802 27.49696 1.000 22.45984 284 LEU A N 1
ATOM 1931 C CA . LEU A 1 298 ? 40.91633 -26.30029 27.07059 1.000 20.06566 284 LEU A CA 1
ATOM 1932 C C . LEU A 1 298 ? 40.36730 -27.63250 26.57735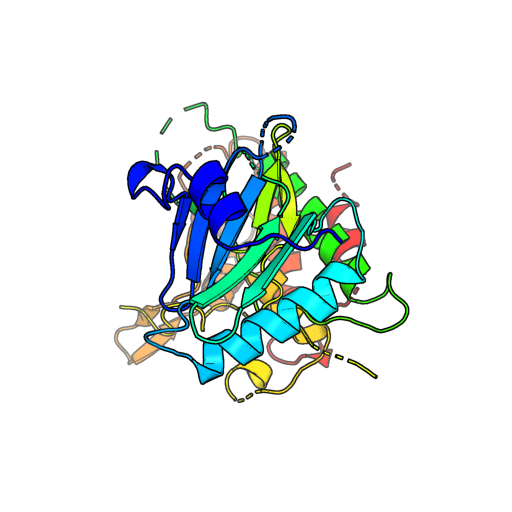 1.000 22.23552 284 LEU A C 1
ATOM 1933 O O . LEU A 1 298 ? 40.80958 -28.15659 25.54528 1.000 24.19411 284 LEU A O 1
ATOM 1938 N N . SER A 1 299 ? 39.40505 -28.18770 27.31105 1.000 18.54150 285 SER A N 1
ATOM 1939 C CA . SER A 1 299 ? 38.77721 -29.45099 26.94476 1.000 23.40716 285 SER A CA 1
ATOM 1940 C C . SER A 1 299 ? 38.07864 -29.37509 25.58557 1.000 22.96127 285 SER A C 1
ATOM 1941 O O . SER A 1 299 ? 38.15576 -30.31517 24.78408 1.000 21.47915 285 SER A O 1
ATOM 1944 N N . THR A 1 300 ? 37.36148 -28.28236 25.32736 1.000 21.87247 286 THR A N 1
ATOM 1945 C CA . THR A 1 300 ? 36.71557 -28.10511 24.03199 1.000 23.85520 286 THR A CA 1
ATOM 1946 C C . THR A 1 300 ? 37.75231 -28.03475 22.91702 1.000 21.51205 286 THR A C 1
ATOM 1947 O O . THR A 1 300 ? 37.64487 -28.73794 21.90415 1.000 20.77675 286 THR A O 1
ATOM 1951 N N . ALA A 1 301 ? 38.79573 -27.22736 23.11403 1.000 22.95141 287 ALA A N 1
ATOM 1952 C CA . ALA A 1 301 ? 39.87866 -27.15142 22.13923 1.000 20.43474 287 ALA A CA 1
ATOM 1953 C C . ALA A 1 301 ? 40.49067 -28.52664 21.88020 1.000 22.55243 287 ALA A C 1
ATOM 1954 O O . ALA A 1 301 ? 40.75008 -28.89955 20.72542 1.000 21.80394 287 ALA A O 1
ATOM 1956 N N . ALA A 1 302 ? 40.72621 -29.30220 22.94306 1.000 19.45725 288 ALA A N 1
ATOM 1957 C CA . ALA A 1 302 ? 41.25448 -30.65555 22.75954 1.000 22.50189 288 ALA A CA 1
ATOM 1958 C C . ALA A 1 302 ? 40.31592 -31.51002 21.91959 1.000 20.17116 288 ALA A C 1
ATOM 1959 O O . ALA A 1 302 ? 40.77064 -32.29076 21.07435 1.000 19.69119 288 ALA A O 1
ATOM 1961 N N . ASP A 1 303 ? 39.00259 -31.39389 22.15629 1.000 19.90402 289 ASP A N 1
ATOM 1962 C CA . ASP A 1 303 ? 38.02350 -32.18137 21.40412 1.000 19.94664 289 ASP A CA 1
ATOM 1963 C C . ASP A 1 303 ? 37.97435 -31.76624 19.93435 1.000 18.47676 289 ASP A C 1
ATOM 1964 O O . ASP A 1 303 ? 37.77847 -32.61140 19.05701 1.000 19.09249 289 ASP A O 1
ATOM 1969 N N . VAL A 1 304 ? 38.11026 -30.47052 19.64038 1.000 19.07989 290 VAL A N 1
ATOM 1970 C CA . VAL A 1 304 ? 38.13896 -30.04697 18.23751 1.000 20.41215 290 VAL A CA 1
ATOM 1971 C C . VAL A 1 304 ? 39.34970 -30.64319 17.53492 1.000 18.77326 290 VAL A C 1
ATOM 1972 O O . VAL A 1 304 ? 39.25285 -31.14667 16.40914 1.000 17.14411 290 VAL A O 1
ATOM 1976 N N . LEU A 1 305 ? 40.52103 -30.56751 18.18329 1.000 17.82228 291 LEU A N 1
ATOM 1977 C CA . LEU A 1 305 ? 41.74220 -31.06344 17.56238 1.000 18.21203 291 LEU A CA 1
ATOM 1978 C C . LEU A 1 305 ? 41.66263 -32.56056 17.33133 1.000 16.34872 291 LEU A C 1
ATOM 1979 O O . LEU A 1 305 ? 42.20053 -33.06482 16.34104 1.000 19.87290 291 LEU A O 1
ATOM 1984 N N . ALA A 1 306 ? 40.97635 -33.28709 18.21471 1.000 17.23917 292 ALA A N 1
ATOM 1985 C CA . ALA A 1 306 ? 40.84799 -34.72499 18.01691 1.000 20.68844 292 ALA A CA 1
ATOM 1986 C C . ALA A 1 306 ? 39.93637 -35.03573 16.83665 1.000 19.20486 292 ALA A C 1
ATOM 1987 O O . ALA A 1 306 ? 40.19854 -35.97113 16.07482 1.000 20.48478 292 ALA A O 1
ATOM 1989 N N . VAL A 1 307 ? 38.84751 -34.28113 16.68616 1.000 19.85303 293 VAL A N 1
ATOM 1990 C CA . VAL A 1 307 ? 38.03187 -34.37559 15.47379 1.000 19.41083 293 VAL A CA 1
ATOM 1991 C C . VAL A 1 307 ? 38.85051 -33.97661 14.24758 1.000 16.14549 293 VAL A C 1
ATOM 1992 O O . VAL A 1 307 ? 38.82674 -34.65614 13.21730 1.000 16.85774 293 VAL A O 1
ATOM 1996 N N . ALA A 1 308 ? 39.59923 -32.87648 14.34629 1.000 15.43992 294 ALA A N 1
ATOM 1997 C CA . ALA A 1 308 ? 40.39986 -32.41612 13.20997 1.000 16.12384 294 ALA A CA 1
ATOM 1998 C C . ALA A 1 308 ? 41.39055 -33.48046 12.75839 1.000 19.69829 294 ALA A C 1
ATOM 1999 O O . ALA A 1 308 ? 41.65782 -33.61823 11.55474 1.000 17.32159 294 ALA A O 1
ATOM 2001 N N . LEU A 1 309 ? 41.95797 -34.23940 13.71011 1.000 16.82594 295 LEU A N 1
ATOM 2002 C CA . LEU A 1 309 ? 42.91621 -35.28917 13.34843 1.000 20.32200 295 LEU A CA 1
ATOM 2003 C C . LEU A 1 309 ? 42.24485 -36.42165 12.57971 1.000 18.49893 295 LEU A C 1
ATOM 2004 O O . LEU A 1 309 ? 42.83734 -36.97080 11.64196 1.000 20.23006 295 LEU A O 1
ATOM 2009 N N . SER A 1 310 ? 41.02574 -36.81451 12.98052 1.000 19.09677 296 SER A N 1
ATOM 2010 C CA . SER A 1 310 ? 40.28607 -37.81386 12.20443 1.000 22.49559 296 SER A CA 1
ATOM 2011 C C . SER A 1 310 ? 39.97213 -37.30156 10.80680 1.000 18.45049 296 SER A C 1
ATOM 2012 O O . SER A 1 310 ? 40.06732 -38.05440 9.82736 1.000 23.82287 296 SER A O 1
ATOM 2015 N N . CYS A 1 311 ? 39.57423 -36.02800 10.69522 1.000 17.27512 297 CYS A N 1
ATOM 2016 C CA . CYS A 1 311 ? 39.32888 -35.44988 9.37586 1.000 19.77639 297 CYS A CA 1
ATOM 2017 C C . CYS A 1 311 ? 40.56236 -35.53395 8.48828 1.000 17.10788 297 CYS A C 1
ATOM 2018 O O . CYS A 1 311 ? 40.44827 -35.76855 7.28314 1.000 18.15033 297 CYS A O 1
ATOM 2021 N N . ALA A 1 312 ? 41.74851 -35.31930 9.05728 1.000 20.07905 298 ALA A N 1
ATOM 2022 C CA . ALA A 1 312 ? 42.98331 -35.21435 8.28241 1.000 18.91266 298 ALA A CA 1
ATOM 2023 C C . ALA A 1 312 ? 43.76068 -36.52810 8.23299 1.000 20.90909 298 ALA A C 1
ATOM 2024 O O . ALA A 1 312 ? 44.98111 -36.51159 8.04423 1.000 20.51012 298 ALA A O 1
ATOM 2026 N N . ALA A 1 313 ? 43.08101 -37.66256 8.40010 1.000 19.19024 299 ALA A N 1
ATOM 2027 C CA . ALA A 1 313 ? 43.73953 -38.95914 8.27811 1.000 24.00519 299 ALA A CA 1
ATOM 2028 C C . ALA A 1 313 ? 44.30872 -39.13529 6.86924 1.000 23.82596 299 ALA A C 1
ATOM 2029 O O . ALA A 1 313 ? 43.76498 -38.61461 5.88899 1.000 17.56009 299 ALA A O 1
ATOM 2031 N N . PHE A 1 314 ? 45.41236 -39.88522 6.76898 1.000 19.93133 300 PHE A N 1
ATOM 2032 C CA . PHE A 1 314 ? 46.08819 -40.02096 5.47970 1.000 21.49431 300 PHE A CA 1
ATOM 2033 C C . PHE A 1 314 ? 45.20056 -40.73344 4.46268 1.000 24.19806 300 PHE A C 1
ATOM 2034 O O . PHE A 1 314 ? 45.08736 -40.29933 3.31047 1.000 23.09050 300 PHE A O 1
ATOM 2042 N N . GLU A 1 315 ? 44.56247 -41.82229 4.86890 1.000 25.20582 301 GLU A N 1
ATOM 2043 C CA . GLU A 1 315 ? 43.72339 -42.59494 3.95689 1.000 28.16688 301 GLU A CA 1
ATOM 2044 C C . GLU A 1 315 ? 42.32720 -41.98950 3.88517 1.000 24.88753 301 GLU A C 1
ATOM 2045 O O . GLU A 1 315 ? 41.69717 -41.78279 4.92866 1.000 24.68250 301 GLU A O 1
ATOM 2051 N N . PRO A 1 316 ? 41.80691 -41.71225 2.68286 1.000 24.62793 302 PRO A N 1
ATOM 2052 C CA . PRO A 1 316 ? 40.46792 -41.09984 2.59748 1.000 24.24552 302 PRO A CA 1
ATOM 2053 C C . PRO A 1 316 ? 39.40529 -41.92778 3.29540 1.000 23.89729 302 PRO A C 1
ATOM 2054 O O . PRO A 1 316 ? 38.51194 -41.36762 3.94577 1.000 21.85220 302 PRO A O 1
ATOM 2058 N N . ALA A 1 317 ? 39.49320 -43.25803 3.19065 1.000 26.51844 303 ALA A N 1
ATOM 2059 C CA . ALA A 1 317 ? 38.48239 -44.13198 3.78061 1.000 29.51810 303 ALA A CA 1
ATOM 2060 C C . ALA A 1 317 ? 38.45489 -44.05840 5.30147 1.000 29.07740 303 ALA A C 1
ATOM 2061 O O . ALA A 1 317 ? 37.41478 -44.35965 5.89865 1.000 33.79545 303 ALA A O 1
ATOM 2063 N N . ASP A 1 318 ? 39.55537 -43.65493 5.94206 1.000 23.49898 304 ASP A N 1
ATOM 2064 C CA . ASP A 1 318 ? 39.56543 -43.47662 7.39101 1.000 24.80307 304 ASP A CA 1
ATOM 2065 C C . ASP A 1 318 ? 38.98548 -42.13940 7.83349 1.000 28.44131 304 ASP A C 1
ATOM 2066 O O . ASP A 1 318 ? 38.84234 -41.91919 9.04145 1.000 26.63692 304 ASP A O 1
ATOM 2071 N N . ARG A 1 319 ? 38.69534 -41.22863 6.90243 1.000 21.39277 305 ARG A N 1
ATOM 2072 C CA . ARG A 1 319 ? 38.13847 -39.94781 7.29861 1.000 22.88696 305 ARG A CA 1
ATOM 2073 C C . ARG A 1 319 ? 36.62755 -40.07425 7.47881 1.000 24.11397 305 ARG A C 1
ATOM 2074 O O . ARG A 1 319 ? 35.97013 -40.82743 6.75507 1.000 22.37731 305 ARG A O 1
ATOM 2082 N N . PRO A 1 320 ? 36.04894 -39.34513 8.42512 1.000 20.86329 306 PRO A N 1
ATOM 2083 C CA . PRO A 1 320 ? 34.59047 -39.33947 8.54806 1.000 25.82499 306 PRO A CA 1
ATOM 2084 C C . PRO A 1 320 ? 33.97872 -38.52256 7.42106 1.000 25.49810 306 PRO A C 1
ATOM 2085 O O . PRO A 1 320 ? 34.66256 -37.78286 6.71285 1.000 22.70771 306 PRO A O 1
ATOM 2089 N N . ASP A 1 321 ? 32.67432 -38.69589 7.23214 1.000 21.95052 307 ASP A N 1
ATOM 2090 C CA . ASP A 1 321 ? 31.92653 -37.78361 6.38068 1.000 22.87365 307 ASP A CA 1
ATOM 2091 C C . ASP A 1 321 ? 31.61610 -36.51344 7.16641 1.000 21.25569 307 ASP A C 1
ATOM 2092 O O . ASP A 1 321 ? 31.64327 -36.50302 8.40061 1.000 19.43566 307 ASP A O 1
ATOM 2105 N N . GLY A 1 323 ? 28.83699 -35.06768 7.80428 1.000 18.74132 309 GLY A N 1
ATOM 2106 C CA . GLY A 1 323 ? 27.71013 -35.18916 8.72479 1.000 20.82471 309 GLY A CA 1
ATOM 2107 C C . GLY A 1 323 ? 28.13082 -35.70946 10.09083 1.000 20.89354 309 GLY A C 1
ATOM 2108 O O . GLY A 1 323 ? 27.64282 -35.24672 11.12878 1.000 20.82593 309 GLY A O 1
ATOM 2109 N N . ALA A 1 324 ? 29.03330 -36.69133 10.10852 1.000 25.05988 310 ALA A N 1
ATOM 2110 C CA . ALA A 1 324 ? 29.56914 -37.19278 11.37381 1.000 22.21192 310 ALA A CA 1
ATOM 2111 C C . ALA A 1 324 ? 30.41948 -36.13315 12.05924 1.000 22.74400 310 ALA A C 1
ATOM 2112 O O . ALA A 1 324 ? 30.37985 -35.98944 13.28871 1.000 19.63849 310 ALA A O 1
ATOM 2114 N N . VAL A 1 325 ? 31.19148 -35.37427 11.27339 1.000 18.17347 311 VAL A N 1
ATOM 2115 C CA . VAL A 1 325 ? 31.96037 -34.26251 11.82553 1.000 15.79540 311 VAL A CA 1
ATOM 2116 C C . VAL A 1 325 ? 31.03204 -33.23881 12.45978 1.000 21.06486 311 VAL A C 1
ATOM 2117 O O . VAL A 1 325 ? 31.26660 -32.76687 13.58034 1.000 17.02565 311 VAL A O 1
ATOM 2121 N N . LEU A 1 326 ? 29.99690 -32.83062 11.71921 1.000 16.50238 312 LEU A N 1
ATOM 2122 C CA . LEU A 1 326 ? 29.03963 -31.86467 12.25096 1.000 24.55048 312 LEU A CA 1
ATOM 2123 C C . LEU A 1 326 ? 28.41584 -32.36703 13.55388 1.000 18.08018 312 LEU A C 1
ATOM 2124 O O . LEU A 1 326 ? 28.26428 -31.60434 14.51648 1.000 19.36134 312 LEU A O 1
ATOM 2129 N N . SER A 1 327 ? 28.07485 -33.65491 13.60060 1.000 19.14006 313 SER A N 1
ATOM 2130 C CA . SER A 1 327 ? 27.46723 -34.23626 14.79481 1.000 24.63600 313 SER A CA 1
ATOM 2131 C C . SER A 1 327 ? 28.39516 -34.08805 15.99829 1.000 25.65905 313 SER A C 1
ATOM 2132 O O . SER A 1 327 ? 27.96857 -33.67264 17.08264 1.000 23.65539 313 SER A O 1
ATOM 2135 N N . SER A 1 328 ? 29.68930 -34.38057 15.80842 1.000 23.85559 314 SER A N 1
ATOM 2136 C CA . SER A 1 328 ? 30.65018 -34.23146 16.90164 1.000 23.74400 314 SER A CA 1
ATOM 2137 C C . SER A 1 328 ? 30.74517 -32.78483 17.37016 1.000 24.19776 314 SER A C 1
ATOM 2138 O O . SER A 1 328 ? 30.80643 -32.51543 18.57277 1.000 23.89156 314 SER A O 1
ATOM 2141 N N . LEU A 1 329 ? 30.80034 -31.84205 16.43303 1.000 21.81449 315 LEU A N 1
ATOM 2142 C CA . LEU A 1 329 ? 30.91953 -30.43697 16.80798 1.000 18.70152 315 LEU A CA 1
ATOM 2143 C C . LEU A 1 329 ? 29.64844 -29.92366 17.48171 1.000 20.52065 315 LEU A C 1
ATOM 2144 O O . LEU A 1 329 ? 29.71468 -29.06953 18.37083 1.000 22.20764 315 LEU A O 1
ATOM 2149 N N . LEU A 1 330 ? 28.48194 -30.39988 17.04630 1.000 19.41444 316 LEU A N 1
ATOM 2150 C CA . LEU A 1 330 ? 27.23064 -29.99027 17.68280 1.000 24.71752 316 LEU A CA 1
ATOM 2151 C C . LEU A 1 330 ? 27.13218 -30.52867 19.10935 1.000 26.92885 316 LEU A C 1
ATOM 2152 O O . LEU A 1 330 ? 26.58623 -29.86366 19.99528 1.000 27.13003 316 LEU A O 1
ATOM 2157 N N . LYS A 1 331 ? 27.64220 -31.73548 19.34720 1.000 26.21692 317 LYS A N 1
ATOM 2158 C CA . LYS A 1 331 ? 27.65476 -32.27109 20.70440 1.000 30.49591 317 LYS A CA 1
ATOM 2159 C C . LYS A 1 331 ? 28.55250 -31.43881 21.61015 1.000 33.85619 317 LYS A C 1
ATOM 2160 O O . LYS A 1 331 ? 28.23074 -31.21730 22.78190 1.000 34.50909 317 LYS A O 1
ATOM 2174 N N . SER A 1 333 ? 29.08975 -28.32806 21.28257 1.000 35.43781 319 SER A N 1
ATOM 2175 C CA . SER A 1 333 ? 28.57597 -26.96806 21.40533 1.000 37.22559 319 SER A CA 1
ATOM 2176 C C . SER A 1 333 ? 27.62042 -26.81535 22.58345 1.000 40.40642 319 SER A C 1
ATOM 2177 O O . SER A 1 333 ? 27.50318 -25.71525 23.13373 1.000 48.23601 319 SER A O 1
ATOM 2180 N N . LYS A 1 334 ? 26.94043 -27.88509 22.98918 1.000 46.45071 320 LYS A N 1
ATOM 2181 C CA . LYS A 1 334 ? 26.04533 -27.81663 24.15139 1.000 51.83131 320 LYS A CA 1
ATOM 2182 C C . LYS A 1 334 ? 26.80325 -27.73435 25.48112 1.000 51.66064 320 LYS A C 1
ATOM 2183 O O . LYS A 1 334 ? 27.67126 -28.56163 25.77362 1.000 58.55612 320 LYS A O 1
#

Foldseek 3Di:
DDEDEPVQQCQFQVNVDPVQFQDDDPFWTWGWGWHVGTWIKTWTPCPPCVVLNVLLLVQQCVPQVQDDDPQAWHWPYWYDDHPPITITITHDPQAWQLVLLCLRPLALLLLLQQLLSVLVQLVCQQPVDPHHKAQLQDAGNQWTQDPVGRIHGHRSSPIDPCCFDADDRQLQAPVVNCPDDDSLSVLQSSLQRSVSFQVDHQRFRQDPVRDTGTPLNQLVVLLVVPLVSQVVRTHPNDDDDPVSSVSNSQSNVLSSQSNDRDSVSHDHVVSSVSSVVSD

InterPro domains:
  IPR000719 Protein kinase domain [PF00069] (877-1113)
  IPR000719 Protein kinase domain [PS50011] (876-1179)
  IPR000719 Protein kinase domain [SM00220] (876-1180)
  IPR001611 Leucine-rich repeat [PF00560] (148-169)
  IPR001611 Leucine-rich repeat [PF00560] (222-241)
  IPR001611 Leucine-rich repeat [PF00560] (243-265)
  IPR001611 Leucine-rich repeat [PF00560] (267-289)
  IPR001611 Leucine-rich repeat [PF00560] (315-337)
  IPR001611 Leucine-rich repeat [PF00560] (459-480)
  IPR001611 Leucine-rich repeat [PF00560] (483-505)
  IPR001611 Leucine-rich repeat [PF00560] (579-601)
  IPR001611 Leucine-rich repeat [PF00560] (632-651)
  IPR001611 Leucine-rich repeat [PF00560] (654-675)
  IPR001611 Leucine-rich repeat [PF00560] (677-696)
  IPR001611 Leucine-rich repeat [PF00560] (703-723)
  IPR001611 Leucine-rich repeat [PF00560] (726-748)
  IPR001611 Leucine-rich repeat [PF13855] (338-398)
  IPR001611 Leucine-rich repeat [PF13855] (507-566)
  IPR003591 Leucine-rich repeat, typical subtype [SM00369] (145-169)
  IPR003591 Leucine-rich repeat, typical subtype [SM00369] (241-265)

Sequence (279 aa):
LRRFSYGQLAAATNSFDQGNVIGSSNLSTVYKGVLGGVVAVKRLNLEQFPSKSDKCFLTELATLSRLRHKNLARVVGYAWEAGKIKALVLDYVNGDLDGAIHPSRWTVRERLRVCVSVAHGLVYLHSGYDFPVVHCAVKPSNVLLDGDWEARVSDFGTARLGSSAFRGTVGYAPEFAYRTVSTKVDVFSFGVLAELFTGRRPTGTIEEDGVPLTLQQLVDNAVSRGLDGVHAVLDPRKVATEADLSTAADVLAVALSCAAFEPADRPDGAVLSSLLKSK

Solvent-accessible surface area: 13385 Å² total

Secondary structure (DSSP, 8-state):
-EEE-HHHHHHHTTTT-GGGEEEE-SSEEEEEE-----EEEEEE-TTT-HHHHHHHHHHHHHHHHH---TTB--EEEEEEETTTEEEEEEE----BHHHHH---S--HHHHHHHHHHHHHHHHIIIIISSS----S--SGGGEEE-TT--EEE---TT------SS-GGGG--HHHH-----HHHHHHHHHHH--TTT---TT-EE-TTS-EE-HHHHHHHHHHTHHHHHHHHS------SHHHHHHHHHHHHHHHHHT-SSGGGS---HHHHHHH---